Protein AF-A0A098GH27-F1 (afdb_monomer_lite)

Structure (mmCIF, N/CA/C/O backbone):
data_AF-A0A098GH27-F1
#
_entry.id   AF-A0A098GH27-F1
#
loop_
_atom_site.group_PDB
_atom_site.id
_atom_site.type_symbol
_atom_site.label_atom_id
_atom_site.label_alt_id
_atom_site.label_comp_id
_atom_site.label_asym_id
_atom_site.label_entity_id
_atom_site.label_seq_id
_atom_site.pdbx_PDB_ins_code
_atom_site.Cartn_x
_atom_site.Cartn_y
_atom_site.Cartn_z
_atom_site.occupancy
_atom_site.B_iso_or_equiv
_atom_site.auth_seq_id
_atom_site.auth_comp_id
_atom_site.auth_asym_id
_atom_site.auth_atom_id
_atom_site.pdbx_PDB_model_num
ATOM 1 N N . MET A 1 1 ? 27.482 -4.729 -27.046 1.00 50.00 1 MET A N 1
ATOM 2 C CA . MET A 1 1 ? 26.368 -5.413 -26.356 1.00 50.00 1 MET A CA 1
ATOM 3 C C . MET A 1 1 ? 26.298 -4.858 -24.940 1.00 50.00 1 MET A C 1
ATOM 5 O O . MET A 1 1 ? 27.028 -5.325 -24.083 1.00 50.00 1 MET A O 1
ATOM 9 N N . PHE A 1 2 ? 25.489 -3.818 -24.733 1.00 54.47 2 PHE A N 1
ATOM 10 C CA . PHE A 1 2 ? 25.268 -3.160 -23.441 1.00 54.47 2 PHE A CA 1
ATOM 11 C C . PHE A 1 2 ? 23.757 -2.960 -23.294 1.00 54.47 2 PHE A C 1
ATOM 13 O O . PHE A 1 2 ? 23.187 -2.055 -23.890 1.00 54.47 2 PHE A O 1
ATOM 20 N N . LEU A 1 3 ? 23.109 -3.943 -22.664 1.00 63.53 3 LEU A N 1
ATOM 21 C CA . LEU A 1 3 ? 21.699 -3.929 -22.244 1.00 63.53 3 LEU A CA 1
ATOM 22 C C . LEU A 1 3 ? 21.555 -4.681 -20.905 1.00 63.53 3 LEU A C 1
ATOM 24 O O . LEU A 1 3 ? 20.489 -5.218 -20.606 1.00 63.53 3 LEU A O 1
ATOM 28 N N . HIS A 1 4 ? 22.644 -4.837 -20.143 1.00 75.00 4 HIS A N 1
ATOM 29 C CA . HIS A 1 4 ? 22.622 -5.650 -18.921 1.00 75.00 4 HIS A CA 1
ATOM 30 C C . HIS A 1 4 ? 21.763 -4.972 -17.858 1.00 75.00 4 HIS A C 1
ATOM 32 O O . HIS A 1 4 ? 20.953 -5.624 -17.207 1.00 75.00 4 HIS A O 1
ATOM 38 N N . TYR A 1 5 ? 21.889 -3.651 -17.750 1.00 80.00 5 TYR A N 1
ATOM 39 C CA . TYR A 1 5 ? 21.188 -2.859 -16.755 1.00 80.00 5 TYR A CA 1
ATOM 40 C C . TYR A 1 5 ? 19.665 -2.879 -16.955 1.00 80.00 5 TYR A C 1
ATOM 42 O O . TYR A 1 5 ? 18.918 -3.200 -16.031 1.00 80.00 5 TYR A O 1
ATOM 50 N N . ILE A 1 6 ? 19.182 -2.629 -18.179 1.00 84.06 6 ILE A N 1
ATOM 51 C CA . ILE A 1 6 ? 17.735 -2.675 -18.446 1.00 84.06 6 ILE A CA 1
ATOM 52 C C . ILE A 1 6 ? 17.159 -4.088 -18.282 1.00 84.06 6 ILE A C 1
ATOM 54 O O . ILE A 1 6 ? 16.060 -4.240 -17.757 1.00 84.06 6 ILE A O 1
ATOM 58 N N . ARG A 1 7 ? 17.920 -5.130 -18.653 1.00 86.38 7 ARG A N 1
ATOM 59 C CA . ARG A 1 7 ? 17.519 -6.531 -18.434 1.00 86.38 7 ARG A CA 1
ATOM 60 C C . ARG A 1 7 ? 17.409 -6.876 -16.955 1.00 86.38 7 ARG A C 1
ATOM 62 O O . ARG A 1 7 ? 16.523 -7.635 -16.574 1.00 86.38 7 ARG A O 1
ATOM 69 N N . GLU A 1 8 ? 18.296 -6.333 -16.130 1.00 88.88 8 GLU A N 1
ATOM 70 C CA . GLU A 1 8 ? 18.234 -6.505 -14.684 1.00 88.88 8 GLU A CA 1
ATOM 71 C C . GLU A 1 8 ? 16.948 -5.886 -14.127 1.00 88.88 8 GLU A C 1
ATOM 73 O O . GLU A 1 8 ? 16.178 -6.590 -13.474 1.00 88.88 8 GLU A O 1
ATOM 78 N N . ILE A 1 9 ? 16.637 -4.635 -14.488 1.00 90.31 9 ILE A N 1
ATOM 79 C CA . ILE A 1 9 ? 15.378 -3.975 -14.103 1.00 90.31 9 ILE A CA 1
ATOM 80 C C . ILE A 1 9 ? 14.158 -4.802 -14.527 1.00 90.31 9 ILE A C 1
ATOM 82 O O . ILE A 1 9 ? 13.291 -5.086 -13.699 1.00 90.31 9 ILE A O 1
ATOM 86 N N . GLU A 1 10 ? 14.087 -5.210 -15.796 1.00 92.31 10 GLU A N 1
ATOM 87 C CA . GLU A 1 10 ? 12.970 -6.002 -16.324 1.00 92.31 10 GLU A CA 1
ATOM 88 C C . GLU A 1 10 ? 12.822 -7.333 -15.574 1.00 92.31 10 GLU A C 1
ATOM 90 O O . GLU A 1 10 ? 11.713 -7.706 -15.196 1.00 92.31 10 GLU A O 1
ATOM 95 N N . SER A 1 11 ? 13.930 -8.020 -15.279 1.00 93.81 11 SER A N 1
ATOM 96 C CA . SER A 1 11 ? 13.901 -9.291 -14.547 1.00 93.81 11 SER A CA 1
ATOM 97 C C . SER A 1 11 ? 13.349 -9.140 -13.124 1.00 93.81 11 SER A C 1
ATOM 99 O O . SER A 1 11 ? 12.555 -9.968 -12.665 1.00 93.81 11 SER A O 1
ATOM 101 N N . VAL A 1 12 ? 13.709 -8.054 -12.431 1.00 94.62 12 VAL A N 1
ATOM 102 C CA . VAL A 1 12 ? 13.202 -7.766 -11.085 1.00 94.62 12 VAL A CA 1
ATOM 103 C C . VAL A 1 12 ? 11.727 -7.356 -11.148 1.00 94.62 12 VAL A C 1
ATOM 105 O O . VAL A 1 12 ? 10.941 -7.779 -10.295 1.00 94.62 12 VAL A O 1
ATOM 108 N N . LEU A 1 13 ? 11.309 -6.609 -12.177 1.00 95.00 13 LEU A N 1
ATOM 109 C CA . LEU A 1 13 ? 9.901 -6.271 -12.416 1.00 95.00 13 LEU A CA 1
ATOM 110 C C . LEU A 1 13 ? 9.044 -7.511 -12.700 1.00 95.00 13 LEU A C 1
ATOM 112 O O . LEU A 1 13 ? 7.956 -7.646 -12.134 1.00 95.00 13 LEU A O 1
ATOM 116 N N . GLU A 1 14 ? 9.529 -8.451 -13.511 1.00 96.12 14 GLU A N 1
ATOM 117 C CA . GLU A 1 14 ? 8.848 -9.725 -13.762 1.00 96.12 14 GLU A CA 1
ATOM 118 C C . GLU A 1 14 ? 8.697 -10.551 -12.481 1.00 96.12 14 GLU A C 1
ATOM 120 O O . GLU A 1 14 ? 7.620 -11.098 -12.206 1.00 96.12 14 GLU A O 1
ATOM 125 N N . TYR A 1 15 ? 9.750 -10.610 -11.661 1.00 96.62 15 TYR A N 1
ATOM 126 C CA . TYR A 1 15 ? 9.694 -11.256 -10.355 1.00 96.62 15 TYR A CA 1
ATOM 127 C C . TYR A 1 15 ? 8.672 -10.578 -9.429 1.00 96.62 15 TYR A C 1
ATOM 129 O O . TYR A 1 15 ? 7.829 -11.258 -8.836 1.00 96.62 15 TYR A O 1
ATOM 137 N N . ALA A 1 16 ? 8.672 -9.244 -9.355 1.00 95.94 16 ALA A N 1
ATOM 138 C CA . ALA A 1 16 ? 7.705 -8.486 -8.565 1.00 95.94 16 ALA A CA 1
ATOM 139 C C . ALA A 1 16 ? 6.260 -8.738 -9.029 1.00 95.94 16 ALA A C 1
ATOM 141 O O . ALA A 1 16 ? 5.372 -8.944 -8.197 1.00 95.94 16 ALA A O 1
ATOM 142 N N . ARG A 1 17 ? 6.024 -8.788 -10.347 1.00 95.69 17 ARG A N 1
ATOM 143 C CA . ARG A 1 17 ? 4.709 -9.063 -10.948 1.00 95.69 17 ARG A CA 1
ATOM 144 C C . ARG A 1 17 ? 4.221 -10.468 -10.594 1.00 95.69 17 ARG A C 1
ATOM 146 O O . ARG A 1 17 ? 3.055 -10.637 -10.237 1.00 95.69 17 ARG A O 1
ATOM 153 N N . ARG A 1 18 ? 5.116 -11.461 -10.626 1.00 96.69 18 ARG A N 1
ATOM 154 C CA . ARG A 1 18 ? 4.821 -12.841 -10.212 1.00 96.69 18 ARG A CA 1
ATOM 155 C C . ARG A 1 18 ? 4.479 -12.931 -8.727 1.00 96.69 18 ARG A C 1
ATOM 157 O O . ARG A 1 18 ? 3.499 -13.565 -8.355 1.00 96.69 18 ARG A O 1
ATOM 164 N N . GLU A 1 19 ? 5.255 -12.294 -7.858 1.00 97.12 19 GLU A N 1
ATOM 165 C CA . GLU A 1 19 ? 4.955 -12.308 -6.424 1.00 97.12 19 GLU A CA 1
ATOM 166 C C . GLU A 1 19 ? 3.644 -11.564 -6.118 1.00 97.12 19 GLU A C 1
ATOM 168 O O . GLU A 1 19 ? 2.883 -11.993 -5.248 1.00 97.12 19 GLU A O 1
ATOM 173 N N . PHE A 1 20 ? 3.328 -10.495 -6.859 1.00 94.81 20 PHE A N 1
ATOM 174 C CA . PHE A 1 20 ? 2.050 -9.796 -6.744 1.00 94.81 20 PHE A CA 1
ATOM 175 C C . PHE A 1 20 ? 0.863 -10.676 -7.160 1.00 94.81 20 PHE A C 1
ATOM 177 O O . PHE A 1 20 ? -0.109 -10.751 -6.408 1.00 94.81 20 PHE A O 1
ATOM 184 N N . SER A 1 21 ? 0.948 -11.383 -8.295 1.00 93.94 21 SER A N 1
ATOM 185 C CA . SER A 1 21 ? -0.130 -12.270 -8.763 1.00 93.94 21 SER A CA 1
ATOM 186 C C . SER A 1 21 ? -0.371 -13.465 -7.835 1.00 93.94 21 SER A C 1
ATOM 188 O O . SER A 1 21 ? -1.496 -13.943 -7.724 1.00 93.94 21 SER A O 1
ATOM 190 N N . LEU A 1 22 ? 0.657 -13.898 -7.099 1.00 94.75 22 LEU A N 1
ATOM 191 C CA . LEU A 1 22 ? 0.556 -14.916 -6.048 1.00 94.75 22 LEU A CA 1
ATOM 192 C C . LEU A 1 22 ? 0.016 -14.373 -4.707 1.00 94.75 22 LEU A C 1
ATOM 194 O O . LEU A 1 22 ? 0.022 -15.097 -3.711 1.00 94.75 22 LEU A O 1
ATOM 198 N N . GLY A 1 23 ? -0.387 -13.098 -4.632 1.00 91.06 23 GLY A N 1
ATOM 199 C CA . GLY A 1 23 ? -0.858 -12.453 -3.398 1.00 91.06 23 GLY A CA 1
ATOM 200 C C . GLY A 1 23 ? 0.252 -12.158 -2.378 1.00 91.06 23 GLY A C 1
ATOM 201 O O . GLY A 1 23 ? -0.010 -11.742 -1.248 1.00 91.06 23 GLY A O 1
ATOM 202 N N . ARG A 1 24 ? 1.527 -12.338 -2.744 1.00 93.25 24 ARG A N 1
ATOM 203 C CA . ARG A 1 24 ? 2.689 -12.143 -1.861 1.00 93.25 24 ARG A CA 1
ATOM 204 C C . ARG A 1 24 ? 3.145 -10.688 -1.882 1.00 93.25 24 ARG A C 1
ATOM 206 O O . ARG A 1 24 ? 4.310 -10.376 -2.127 1.00 93.25 24 ARG A O 1
ATOM 213 N N . HIS A 1 25 ? 2.229 -9.774 -1.567 1.00 91.62 25 HIS A N 1
ATOM 214 C CA . HIS A 1 25 ? 2.438 -8.336 -1.747 1.00 91.62 25 HIS A CA 1
ATOM 215 C C . HIS A 1 25 ? 3.684 -7.800 -1.032 1.00 91.62 25 HIS A C 1
ATOM 217 O O . HIS A 1 25 ? 4.328 -6.891 -1.544 1.00 91.62 25 HIS A O 1
ATOM 223 N N . LYS A 1 26 ? 4.050 -8.338 0.143 1.00 89.75 26 LYS A N 1
ATOM 224 C CA . LYS A 1 26 ? 5.276 -7.929 0.857 1.00 89.75 26 LYS A CA 1
ATOM 225 C C . LYS A 1 26 ? 6.534 -8.197 0.034 1.00 89.75 26 LYS A C 1
ATOM 227 O O . LYS A 1 26 ? 7.382 -7.320 -0.056 1.00 89.75 26 LYS A O 1
ATOM 232 N N . ARG A 1 27 ? 6.636 -9.383 -0.572 1.00 92.81 27 ARG A N 1
ATOM 233 C CA . ARG A 1 27 ? 7.779 -9.771 -1.412 1.00 92.81 27 ARG A CA 1
ATOM 234 C C . ARG A 1 27 ? 7.823 -8.957 -2.699 1.00 92.81 27 ARG A C 1
ATOM 236 O O . ARG A 1 27 ? 8.893 -8.480 -3.052 1.00 92.81 27 ARG A O 1
ATOM 243 N N . ALA A 1 28 ? 6.665 -8.707 -3.313 1.00 93.75 28 ALA A N 1
ATOM 244 C CA . ALA A 1 28 ? 6.564 -7.794 -4.449 1.00 93.75 28 ALA A CA 1
ATOM 245 C C . ALA A 1 28 ? 7.072 -6.382 -4.096 1.00 93.75 28 ALA A C 1
ATOM 247 O O . ALA A 1 28 ? 7.867 -5.817 -4.834 1.00 93.75 28 ALA A O 1
ATOM 248 N N . ASN A 1 29 ? 6.693 -5.835 -2.932 1.00 91.06 29 ASN A N 1
ATOM 249 C CA . ASN A 1 29 ? 7.181 -4.524 -2.481 1.00 91.06 29 ASN A CA 1
ATOM 250 C C . ASN A 1 29 ? 8.699 -4.517 -2.225 1.00 91.06 29 ASN A C 1
ATOM 252 O O . ASN A 1 29 ? 9.363 -3.539 -2.543 1.00 91.06 29 ASN A O 1
ATOM 256 N N . PHE A 1 30 ? 9.265 -5.597 -1.673 1.00 92.56 30 PHE A N 1
ATOM 257 C CA . PHE A 1 30 ? 10.721 -5.710 -1.527 1.00 92.56 30 PHE A CA 1
ATOM 258 C C . PHE A 1 30 ? 11.430 -5.673 -2.883 1.00 92.56 30 PHE A C 1
ATOM 260 O O . PHE A 1 30 ? 12.305 -4.837 -3.060 1.00 92.56 30 PHE A O 1
ATOM 267 N N . ALA A 1 31 ? 10.985 -6.473 -3.853 1.00 92.62 31 ALA A N 1
ATOM 268 C CA . ALA A 1 31 ? 11.561 -6.464 -5.197 1.00 92.62 31 ALA A CA 1
ATOM 269 C C . ALA A 1 31 ? 11.459 -5.084 -5.874 1.00 92.62 31 ALA A C 1
ATOM 271 O O . ALA A 1 31 ? 12.392 -4.629 -6.525 1.00 92.62 31 ALA A O 1
ATOM 272 N N . LEU A 1 32 ? 10.350 -4.366 -5.684 1.00 92.81 32 LEU A N 1
ATOM 273 C CA . LEU A 1 32 ? 10.190 -3.022 -6.247 1.00 92.81 32 LEU A CA 1
ATOM 274 C C . LEU A 1 32 ? 11.108 -1.981 -5.596 1.00 92.81 32 LEU A C 1
ATOM 276 O O . LEU A 1 32 ? 11.501 -1.022 -6.255 1.00 92.81 32 LEU A O 1
ATOM 280 N N . LYS A 1 33 ? 11.504 -2.165 -4.331 1.00 90.62 33 LYS A N 1
ATOM 281 C CA . LYS A 1 33 ? 12.556 -1.330 -3.734 1.00 90.62 33 LYS A CA 1
ATOM 282 C C . LYS A 1 33 ? 13.898 -1.548 -4.422 1.00 90.62 33 LYS A C 1
ATOM 284 O O . LYS A 1 33 ? 14.624 -0.576 -4.602 1.00 90.62 33 LYS A O 1
ATOM 289 N N . ASP A 1 34 ? 14.191 -2.777 -4.837 1.00 90.69 34 ASP A N 1
ATOM 290 C CA . ASP A 1 34 ? 15.410 -3.082 -5.585 1.00 90.69 34 ASP A CA 1
ATOM 291 C C . ASP A 1 34 ? 15.370 -2.410 -6.968 1.00 90.69 34 ASP A C 1
ATOM 293 O O . ASP A 1 34 ? 16.339 -1.760 -7.351 1.00 90.69 34 ASP A O 1
ATOM 297 N N . VAL A 1 35 ? 14.218 -2.430 -7.661 1.00 90.06 35 VAL A N 1
ATOM 298 C CA . VAL A 1 35 ? 14.017 -1.670 -8.916 1.00 90.06 35 VAL A CA 1
ATOM 299 C C . VAL A 1 35 ? 14.269 -0.175 -8.714 1.00 90.06 35 VAL A C 1
ATOM 301 O O . VAL A 1 35 ? 14.990 0.440 -9.495 1.00 90.06 35 VAL A O 1
ATOM 304 N N . PHE A 1 36 ? 13.718 0.421 -7.654 1.00 87.75 36 PHE A N 1
ATOM 305 C CA . PHE A 1 36 ? 13.965 1.829 -7.334 1.00 87.75 36 PHE A CA 1
ATOM 306 C C . PHE A 1 36 ? 15.449 2.109 -7.046 1.00 87.75 36 PHE A C 1
ATOM 308 O O . PHE A 1 36 ? 15.995 3.123 -7.483 1.00 87.75 36 PHE A O 1
ATOM 315 N N . GLY A 1 37 ? 16.115 1.196 -6.336 1.00 86.56 37 GLY A N 1
ATOM 316 C CA . GLY A 1 37 ? 17.552 1.252 -6.086 1.00 86.56 37 GLY A CA 1
ATOM 317 C C . GLY A 1 37 ? 18.363 1.232 -7.378 1.00 86.56 37 GLY A C 1
ATOM 318 O O . GLY A 1 37 ? 19.283 2.029 -7.521 1.00 86.56 37 GLY A O 1
ATOM 319 N N . LEU A 1 38 ? 17.985 0.394 -8.345 1.00 85.19 38 LEU A N 1
ATOM 320 C CA . LEU A 1 38 ? 18.608 0.377 -9.666 1.00 85.19 38 LEU A CA 1
ATOM 321 C C . LEU A 1 38 ? 18.360 1.702 -10.394 1.00 85.19 38 LEU A C 1
ATOM 323 O O . LEU A 1 38 ? 19.327 2.352 -10.789 1.00 85.19 38 LEU A O 1
ATOM 327 N N . LEU A 1 39 ? 17.103 2.150 -10.508 1.00 83.06 39 LEU A N 1
ATOM 328 C CA . LEU A 1 39 ? 16.691 3.366 -11.236 1.00 83.06 39 LEU A CA 1
ATOM 329 C C . LEU A 1 39 ? 17.293 4.676 -10.702 1.00 83.06 39 LEU A C 1
ATOM 331 O O . LEU A 1 39 ? 17.218 5.699 -11.376 1.00 83.06 39 LEU A O 1
ATOM 335 N N . THR A 1 40 ? 17.851 4.679 -9.491 1.00 81.19 40 THR A N 1
ATOM 336 C CA . THR A 1 40 ? 18.471 5.866 -8.877 1.00 81.19 40 THR A CA 1
ATOM 337 C C . THR A 1 40 ? 19.989 5.931 -9.076 1.00 81.19 40 THR A C 1
ATOM 339 O O . THR A 1 40 ? 20.604 6.958 -8.781 1.00 81.19 40 THR A O 1
ATOM 342 N N . GLN A 1 41 ? 20.613 4.883 -9.620 1.00 78.44 41 GLN A N 1
ATOM 343 C CA . GLN A 1 41 ? 22.056 4.832 -9.874 1.00 78.44 41 GLN A CA 1
ATOM 344 C C . GLN A 1 41 ? 22.437 5.518 -11.198 1.00 78.44 41 GLN A C 1
ATOM 346 O O . GLN A 1 41 ? 22.815 4.854 -12.160 1.00 78.44 41 GLN A O 1
ATOM 351 N N . GLN A 1 42 ? 22.399 6.858 -11.231 1.00 62.62 42 GLN A N 1
ATOM 352 C CA . GLN A 1 42 ? 22.652 7.692 -12.428 1.00 62.62 42 GLN A CA 1
ATOM 353 C C . GLN A 1 42 ? 23.892 7.323 -13.254 1.00 62.62 42 GLN A C 1
ATOM 355 O O . GLN A 1 42 ? 23.868 7.436 -14.478 1.00 62.62 42 GLN A O 1
ATOM 360 N N . ASN A 1 43 ? 24.955 6.847 -12.608 1.00 60.53 43 ASN A N 1
ATOM 361 C CA . ASN A 1 43 ? 26.217 6.524 -13.274 1.00 60.53 43 ASN A CA 1
ATOM 362 C C . ASN A 1 43 ? 26.147 5.272 -14.170 1.00 60.53 43 ASN A C 1
ATOM 364 O O . ASN A 1 43 ? 27.057 5.061 -14.965 1.00 60.53 43 ASN A O 1
ATOM 368 N N . TYR A 1 44 ? 25.109 4.436 -14.042 1.00 60.75 44 TYR A N 1
ATOM 369 C CA . TYR A 1 44 ? 25.024 3.154 -14.754 1.00 60.75 44 TYR A CA 1
ATOM 370 C C . TYR A 1 44 ? 24.368 3.243 -16.136 1.00 60.75 44 TYR A C 1
ATOM 372 O O . TYR A 1 44 ? 24.712 2.465 -17.021 1.00 60.75 44 TYR A O 1
ATOM 380 N N . TYR A 1 45 ? 23.449 4.186 -16.348 1.00 63.34 45 TYR A N 1
ATOM 381 C CA . TYR A 1 45 ? 22.678 4.283 -17.594 1.00 63.34 45 TYR A CA 1
ATOM 382 C C . TYR A 1 45 ? 23.066 5.471 -18.477 1.00 63.34 45 TYR A C 1
ATOM 384 O O . TYR A 1 45 ? 22.688 5.479 -19.643 1.00 63.34 45 TYR A O 1
ATOM 392 N N . SER A 1 46 ? 23.868 6.429 -17.996 1.00 64.94 46 SER A N 1
ATOM 393 C CA . SER A 1 46 ? 24.418 7.507 -18.839 1.00 64.94 46 SER A CA 1
ATOM 394 C C . SER A 1 46 ? 25.275 6.957 -19.986 1.00 64.94 46 SER A C 1
ATOM 396 O O . SER A 1 46 ? 25.074 7.340 -21.135 1.00 64.94 46 SER A O 1
ATOM 398 N N . GLY A 1 47 ? 26.138 5.976 -19.701 1.00 64.19 47 GLY A N 1
ATOM 399 C CA . GLY A 1 47 ? 26.948 5.302 -20.720 1.00 64.19 47 GLY A CA 1
ATOM 400 C C . GLY A 1 47 ? 26.126 4.472 -21.716 1.00 64.19 47 GLY A C 1
ATOM 401 O O . GLY A 1 47 ? 26.453 4.441 -22.901 1.00 64.19 47 GLY A O 1
ATOM 402 N N . GLU A 1 48 ? 25.031 3.837 -21.274 1.00 67.00 48 GLU A N 1
ATOM 403 C CA . GLU A 1 48 ? 24.137 3.092 -22.178 1.00 67.00 48 GLU A CA 1
ATOM 404 C C . GLU A 1 48 ? 23.279 4.039 -23.040 1.00 67.00 48 GLU A C 1
ATOM 406 O O . GLU A 1 48 ? 23.076 3.758 -24.220 1.00 67.00 48 GLU A O 1
ATOM 411 N N . ILE A 1 49 ? 22.843 5.187 -22.504 1.00 65.94 49 ILE A N 1
ATOM 412 C CA . ILE A 1 49 ? 22.120 6.230 -23.254 1.00 65.94 49 ILE A CA 1
ATOM 413 C C . ILE A 1 49 ? 23.023 6.856 -24.321 1.00 65.94 49 ILE A C 1
ATOM 415 O O . ILE A 1 49 ? 22.617 6.931 -25.479 1.00 65.94 49 ILE A O 1
ATOM 419 N N . GLU A 1 50 ? 24.247 7.259 -23.967 1.00 67.69 50 GLU A N 1
ATOM 420 C CA . GLU A 1 50 ? 25.215 7.832 -24.914 1.00 67.69 50 GLU A CA 1
ATOM 421 C C . GLU A 1 50 ? 25.570 6.837 -26.025 1.00 67.69 50 GLU A C 1
ATOM 423 O O . GLU A 1 50 ? 25.532 7.180 -27.209 1.00 67.69 50 GLU A O 1
ATOM 428 N N . PHE A 1 51 ? 25.829 5.574 -25.667 1.00 67.00 51 PHE A N 1
ATOM 429 C CA . PHE A 1 51 ? 26.095 4.517 -26.639 1.00 67.00 51 PHE A CA 1
ATOM 430 C C . PHE A 1 51 ? 24.903 4.286 -27.578 1.00 67.00 51 PHE A C 1
ATOM 432 O O . PHE A 1 51 ? 25.089 4.180 -28.792 1.00 67.00 51 PHE A O 1
ATOM 439 N N . ASN A 1 52 ? 23.675 4.233 -27.051 1.00 67.88 52 ASN A N 1
ATOM 440 C CA . ASN A 1 52 ? 22.478 4.010 -27.862 1.00 67.88 52 ASN A CA 1
ATOM 441 C C . ASN A 1 52 ? 22.177 5.203 -28.790 1.00 67.88 52 ASN A C 1
ATOM 443 O O . ASN A 1 52 ? 21.796 5.012 -29.944 1.00 67.88 52 ASN A O 1
ATOM 447 N N . HIS A 1 53 ? 22.434 6.430 -28.327 1.00 66.06 53 HIS A N 1
ATOM 448 C CA . HIS A 1 53 ? 22.266 7.645 -29.123 1.00 66.06 53 HIS A CA 1
ATOM 449 C C . HIS A 1 53 ? 23.292 7.750 -30.268 1.00 66.06 53 HIS A C 1
ATOM 451 O O . HIS A 1 53 ? 22.955 8.252 -31.340 1.00 66.06 53 HIS A O 1
ATOM 457 N N . LEU A 1 54 ? 24.516 7.243 -30.066 1.00 62.38 54 LEU A N 1
ATOM 458 C CA . LEU A 1 54 ? 25.571 7.174 -31.088 1.00 62.38 54 LEU A CA 1
ATOM 459 C C . LEU A 1 54 ? 25.290 6.134 -32.187 1.00 62.38 54 LEU A C 1
ATOM 461 O O . LEU A 1 54 ? 25.747 6.309 -33.313 1.00 62.38 54 LEU A O 1
ATOM 465 N N . HIS A 1 55 ? 24.547 5.067 -31.874 1.00 65.75 55 HIS A N 1
ATOM 466 C CA . HIS A 1 55 ? 24.265 3.964 -32.807 1.00 65.75 55 HIS A CA 1
ATOM 467 C C . HIS A 1 55 ? 22.875 4.045 -33.462 1.00 65.75 55 HIS A C 1
ATOM 469 O O . HIS A 1 55 ? 22.568 3.236 -34.330 1.00 65.75 55 HIS A O 1
ATOM 475 N N . GLY A 1 56 ? 22.044 5.021 -33.080 1.00 61.62 56 GLY A N 1
ATOM 476 C CA . GLY A 1 56 ? 20.784 5.346 -33.760 1.00 61.62 56 GLY A CA 1
ATOM 477 C C . GLY A 1 56 ? 19.602 4.403 -33.500 1.00 61.62 56 GLY A C 1
ATOM 478 O O . GLY A 1 56 ? 18.518 4.669 -34.007 1.00 61.62 56 GLY A O 1
ATOM 479 N N . ASP A 1 57 ? 19.765 3.346 -32.700 1.00 67.62 57 ASP A N 1
ATOM 480 C CA . ASP A 1 57 ? 18.723 2.324 -32.504 1.00 67.62 57 ASP A CA 1
ATOM 481 C C . ASP A 1 57 ? 17.615 2.737 -31.513 1.00 67.62 57 ASP A C 1
ATOM 483 O O . ASP A 1 57 ? 16.542 2.140 -31.519 1.00 67.62 57 ASP A O 1
ATOM 487 N N . GLN A 1 58 ? 17.854 3.721 -30.635 1.00 70.31 58 GLN A N 1
ATOM 488 C CA . GLN A 1 58 ? 16.973 4.207 -29.545 1.00 70.31 58 GLN A CA 1
ATOM 489 C C . GLN A 1 58 ? 16.348 3.136 -28.612 1.00 70.31 58 GLN A C 1
ATOM 491 O O . GLN A 1 58 ? 15.648 3.478 -27.656 1.00 70.31 58 GLN A O 1
ATOM 496 N N . GLN A 1 59 ? 16.622 1.843 -28.814 1.00 77.69 59 GLN A N 1
ATOM 497 C CA . GLN A 1 59 ? 15.951 0.728 -28.135 1.00 77.69 59 GLN A CA 1
ATOM 498 C C . GLN A 1 59 ? 16.099 0.761 -26.612 1.00 77.69 59 GLN A C 1
ATOM 500 O O . GLN A 1 59 ? 15.189 0.344 -25.900 1.00 77.69 59 GLN A O 1
ATOM 505 N N . PHE A 1 60 ? 17.228 1.249 -26.093 1.00 78.88 60 PHE A N 1
ATOM 506 C CA . PHE A 1 60 ? 17.431 1.357 -24.650 1.00 78.88 60 PHE A CA 1
ATOM 507 C C . PHE A 1 60 ? 16.469 2.369 -24.026 1.00 78.88 60 PHE A C 1
ATOM 509 O O . PHE A 1 60 ? 15.827 2.049 -23.033 1.00 78.88 60 PHE A O 1
ATOM 516 N N . ALA A 1 61 ? 16.327 3.553 -24.630 1.00 77.50 61 ALA A N 1
ATOM 517 C CA . ALA A 1 61 ? 15.450 4.602 -24.119 1.00 77.50 61 ALA A CA 1
ATOM 518 C C . ALA A 1 61 ? 13.984 4.149 -24.118 1.00 77.50 61 ALA A C 1
ATOM 520 O O . ALA A 1 61 ? 13.298 4.320 -23.116 1.00 77.50 61 ALA A O 1
ATOM 521 N N . VAL A 1 62 ? 13.537 3.486 -25.191 1.00 82.88 62 VAL A N 1
ATOM 522 C CA . VAL A 1 62 ? 12.171 2.939 -25.280 1.00 82.88 62 VAL A CA 1
ATOM 523 C C . VAL A 1 62 ? 11.921 1.870 -24.214 1.00 82.88 62 VAL A C 1
ATOM 525 O O . VAL A 1 62 ? 10.885 1.876 -23.553 1.00 82.88 62 VAL A O 1
ATOM 528 N N . ARG A 1 63 ? 12.870 0.949 -24.009 1.00 85.81 63 ARG A N 1
ATOM 529 C CA . ARG A 1 63 ? 12.724 -0.108 -22.997 1.00 85.81 63 ARG A CA 1
ATOM 530 C C . ARG A 1 63 ? 12.778 0.436 -21.577 1.00 85.81 63 ARG A C 1
ATOM 532 O O . ARG A 1 63 ? 12.003 -0.010 -20.739 1.00 85.81 63 ARG A O 1
ATOM 539 N N . LEU A 1 64 ? 13.659 1.399 -21.312 1.00 84.88 64 LEU A N 1
ATOM 540 C CA . LEU A 1 64 ? 13.739 2.068 -20.017 1.00 84.88 64 LEU A CA 1
ATOM 541 C C . LEU A 1 64 ? 12.445 2.819 -19.704 1.00 84.88 64 LEU A C 1
ATOM 543 O O . LEU A 1 64 ? 11.922 2.678 -18.602 1.00 84.88 64 LEU A O 1
ATOM 547 N N . ASP A 1 65 ? 11.898 3.548 -20.676 1.00 83.69 65 ASP A N 1
ATOM 548 C CA . ASP A 1 65 ? 10.612 4.226 -20.529 1.00 83.69 65 ASP A CA 1
ATOM 549 C C . ASP A 1 65 ? 9.486 3.228 -20.214 1.00 83.69 65 ASP A C 1
ATOM 551 O O . ASP A 1 65 ? 8.759 3.395 -19.233 1.00 83.69 65 ASP A O 1
ATOM 555 N N . SER A 1 66 ? 9.407 2.122 -20.962 1.00 86.88 66 SER A N 1
ATOM 556 C CA . SER A 1 66 ? 8.445 1.047 -20.691 1.00 86.88 66 SER A CA 1
ATOM 557 C C . SER A 1 66 ? 8.621 0.441 -19.292 1.00 86.88 66 SER A C 1
ATOM 559 O O . SER A 1 66 ? 7.632 0.201 -18.602 1.00 86.88 66 SER A O 1
ATOM 561 N N . ALA A 1 67 ? 9.858 0.207 -18.848 1.00 88.94 67 ALA A N 1
ATOM 562 C CA . ALA A 1 67 ? 10.144 -0.355 -17.531 1.00 88.94 67 ALA A CA 1
ATOM 563 C C . ALA A 1 67 ? 9.764 0.605 -16.391 1.00 88.94 67 ALA A C 1
ATOM 565 O O . ALA A 1 67 ? 9.262 0.165 -15.356 1.00 88.94 67 ALA A O 1
ATOM 566 N N . ILE A 1 68 ? 9.956 1.915 -16.576 1.00 87.06 68 ILE A N 1
ATOM 567 C CA . ILE A 1 68 ? 9.533 2.940 -15.611 1.00 87.06 68 ILE A CA 1
ATOM 568 C C . ILE A 1 68 ? 8.005 2.970 -15.496 1.00 87.06 68 ILE A C 1
ATOM 570 O O . ILE A 1 68 ? 7.479 3.006 -14.382 1.00 87.06 68 ILE A O 1
ATOM 574 N N . HIS A 1 69 ? 7.284 2.905 -16.617 1.00 87.31 69 HIS A N 1
ATOM 575 C CA . HIS A 1 69 ? 5.821 2.840 -16.605 1.00 87.31 69 HIS A CA 1
ATOM 576 C C . HIS A 1 69 ? 5.312 1.576 -15.897 1.00 87.31 69 HIS A C 1
ATOM 578 O O . HIS A 1 69 ? 4.443 1.670 -15.025 1.00 87.31 69 HIS A O 1
ATOM 584 N N . ASP A 1 70 ? 5.902 0.418 -16.202 1.00 89.31 70 ASP A N 1
ATOM 585 C CA . ASP A 1 70 ? 5.589 -0.856 -15.547 1.00 89.31 70 ASP A CA 1
ATOM 586 C C . ASP A 1 70 ? 5.867 -0.816 -14.038 1.00 89.31 70 ASP A C 1
ATOM 588 O O . ASP A 1 70 ? 5.065 -1.307 -13.238 1.00 89.31 70 ASP A O 1
ATOM 592 N N . TYR A 1 71 ? 6.983 -0.203 -13.634 1.00 91.06 71 TYR A N 1
ATOM 593 C CA . TYR A 1 71 ? 7.317 0.021 -12.231 1.00 91.06 71 TYR A CA 1
ATOM 594 C C . TYR A 1 71 ? 6.254 0.875 -11.530 1.00 91.06 71 TYR A C 1
ATOM 596 O O . TYR A 1 71 ? 5.750 0.468 -10.481 1.00 91.06 71 TYR A O 1
ATOM 604 N N . CYS A 1 72 ? 5.893 2.027 -12.105 1.00 89.00 72 CYS A N 1
ATOM 605 C CA . CYS A 1 72 ? 4.914 2.957 -11.536 1.00 89.00 72 CYS A CA 1
ATOM 606 C C . CYS A 1 72 ? 3.522 2.322 -11.381 1.00 89.00 72 CYS A C 1
ATOM 608 O O . CYS A 1 72 ? 2.875 2.489 -10.345 1.00 89.00 72 CYS A O 1
ATOM 610 N N . ASP A 1 73 ? 3.071 1.555 -12.374 1.00 90.19 73 ASP A N 1
ATOM 611 C CA . ASP A 1 73 ? 1.811 0.812 -12.294 1.00 90.19 73 ASP A CA 1
ATOM 612 C C . ASP A 1 73 ? 1.851 -0.242 -11.176 1.00 90.19 73 ASP A C 1
ATOM 614 O O . ASP A 1 73 ? 0.980 -0.296 -10.299 1.00 90.19 73 ASP A O 1
ATOM 618 N N . LEU A 1 74 ? 2.904 -1.063 -11.158 1.00 92.25 74 LEU A N 1
ATOM 619 C CA . LEU A 1 74 ? 3.004 -2.178 -10.227 1.00 92.25 74 LEU A CA 1
ATOM 620 C C . LEU A 1 74 ? 3.189 -1.712 -8.776 1.00 92.25 74 LEU A C 1
ATOM 622 O O . LEU A 1 74 ? 2.575 -2.285 -7.871 1.00 92.25 74 LEU A O 1
ATOM 626 N N . ILE A 1 75 ? 3.980 -0.662 -8.531 1.00 91.00 75 ILE A N 1
ATOM 627 C CA . ILE A 1 75 ? 4.184 -0.125 -7.180 1.00 91.00 75 ILE A CA 1
ATOM 628 C C . ILE A 1 75 ? 2.889 0.452 -6.611 1.00 91.00 75 ILE A C 1
ATOM 630 O O . ILE A 1 75 ? 2.544 0.130 -5.472 1.00 91.00 75 ILE A O 1
ATOM 634 N N . ASN A 1 76 ? 2.110 1.194 -7.406 1.00 90.50 76 ASN A N 1
ATOM 635 C CA . ASN A 1 76 ? 0.804 1.698 -6.982 1.00 90.50 76 ASN A CA 1
ATOM 636 C C . ASN A 1 76 ? -0.130 0.541 -6.598 1.00 90.50 76 ASN A C 1
ATOM 638 O O . ASN A 1 76 ? -0.664 0.524 -5.485 1.00 90.50 76 ASN A O 1
ATOM 642 N N . LYS A 1 77 ? -0.259 -0.475 -7.464 1.00 91.94 77 LYS A N 1
ATOM 643 C CA . LYS A 1 77 ? -1.084 -1.671 -7.208 1.00 91.94 77 LYS A CA 1
ATOM 644 C C . LYS A 1 77 ? -0.677 -2.401 -5.930 1.00 91.94 77 LYS A C 1
ATOM 646 O O . LYS A 1 77 ? -1.534 -2.769 -5.123 1.00 91.94 77 LYS A O 1
ATOM 651 N N . VAL A 1 78 ? 0.625 -2.582 -5.709 1.00 92.25 78 VAL A N 1
ATOM 652 C CA . VAL A 1 78 ? 1.158 -3.219 -4.497 1.00 92.25 78 VAL A CA 1
ATOM 653 C C . VAL A 1 78 ? 0.817 -2.403 -3.250 1.00 92.25 78 VAL A C 1
ATOM 655 O O . VAL A 1 78 ? 0.335 -2.979 -2.272 1.00 92.25 78 VAL A O 1
ATOM 658 N N . TYR A 1 79 ? 1.024 -1.085 -3.264 1.00 91.69 79 TYR A N 1
ATOM 659 C CA . TYR A 1 79 ? 0.712 -0.227 -2.117 1.00 91.69 79 TYR A CA 1
ATOM 660 C C . TYR A 1 79 ? -0.787 -0.190 -1.804 1.00 91.69 79 TYR A C 1
ATOM 662 O O . TYR A 1 79 ? -1.154 -0.276 -0.627 1.00 91.69 79 TYR A O 1
ATOM 670 N N . PHE A 1 80 ? -1.658 -0.122 -2.816 1.00 94.12 80 PHE A N 1
ATOM 671 C CA . PHE A 1 80 ? -3.107 -0.214 -2.619 1.00 94.12 80 PHE A CA 1
ATOM 672 C C . PHE A 1 80 ? -3.499 -1.556 -1.994 1.00 94.12 80 PHE A C 1
ATOM 674 O O . PHE A 1 80 ? -4.131 -1.577 -0.935 1.00 94.12 80 PHE A O 1
ATOM 681 N N . ALA A 1 81 ? -3.062 -2.674 -2.580 1.00 93.19 81 ALA A N 1
ATOM 682 C CA . ALA A 1 81 ? -3.378 -4.011 -2.078 1.00 93.19 81 ALA A CA 1
ATOM 683 C C . ALA A 1 81 ? -2.894 -4.221 -0.633 1.00 93.19 81 ALA A C 1
ATOM 685 O O . ALA A 1 81 ? -3.644 -4.704 0.219 1.00 93.19 81 ALA A O 1
ATOM 686 N N . GLN A 1 82 ? -1.662 -3.802 -0.320 1.00 92.50 82 GLN A N 1
ATOM 687 C CA . GLN A 1 82 ? -1.138 -3.868 1.046 1.00 92.50 82 GLN A CA 1
ATOM 688 C C . GLN A 1 82 ? -1.949 -3.010 2.014 1.00 92.50 82 GLN A C 1
ATOM 690 O O . GLN A 1 82 ? -2.243 -3.464 3.119 1.00 92.50 82 GLN A O 1
ATOM 695 N N . SER A 1 83 ? -2.323 -1.794 1.613 1.00 94.81 83 SER A N 1
ATOM 696 C CA . SER A 1 83 ? -3.097 -0.886 2.462 1.00 94.81 83 SER A CA 1
ATOM 697 C C . SER A 1 83 ? -4.461 -1.481 2.808 1.00 94.81 83 SER A C 1
ATOM 699 O O . SER A 1 83 ? -4.820 -1.524 3.983 1.00 94.81 83 SER A O 1
ATOM 701 N N . TYR A 1 84 ? -5.182 -2.032 1.826 1.00 95.06 84 TYR A N 1
ATOM 702 C CA . TYR A 1 84 ? -6.466 -2.695 2.072 1.00 95.06 84 TYR A CA 1
ATOM 703 C C . TYR A 1 84 ? -6.331 -3.947 2.943 1.00 95.06 84 TYR A C 1
ATOM 705 O O . TYR A 1 84 ? -7.100 -4.117 3.889 1.00 95.06 84 TYR A O 1
ATOM 713 N N . HIS A 1 85 ? -5.327 -4.790 2.693 1.00 93.31 85 HIS A N 1
ATOM 714 C CA . HIS A 1 85 ? -5.079 -5.972 3.521 1.00 93.31 85 HIS A CA 1
ATOM 715 C C . HIS A 1 85 ? -4.767 -5.594 4.981 1.00 93.31 85 HIS A C 1
ATOM 717 O O . HIS A 1 85 ? -5.254 -6.222 5.923 1.00 93.31 85 HIS A O 1
ATOM 723 N N . LEU A 1 86 ? -3.949 -4.560 5.195 1.00 94.12 86 LEU A N 1
ATOM 724 C CA . LEU A 1 86 ? -3.628 -4.071 6.536 1.00 94.12 86 LEU A CA 1
ATOM 725 C C . LEU A 1 86 ? -4.843 -3.440 7.225 1.00 94.12 86 LEU A C 1
ATOM 727 O O . LEU A 1 86 ? -4.999 -3.631 8.428 1.00 94.12 86 LEU A O 1
ATOM 731 N N . LEU A 1 87 ? -5.717 -2.747 6.489 1.00 95.88 87 LEU A N 1
ATOM 732 C CA . LEU A 1 87 ? -6.975 -2.220 7.026 1.00 95.88 87 LEU A CA 1
ATOM 733 C C . LEU A 1 87 ? -7.939 -3.327 7.444 1.00 95.88 87 LEU A C 1
ATOM 735 O O . LEU A 1 87 ? -8.525 -3.230 8.519 1.00 95.88 87 LEU A O 1
ATOM 739 N N . ALA A 1 88 ? -8.076 -4.387 6.644 1.00 95.12 88 ALA A N 1
ATOM 740 C CA . ALA A 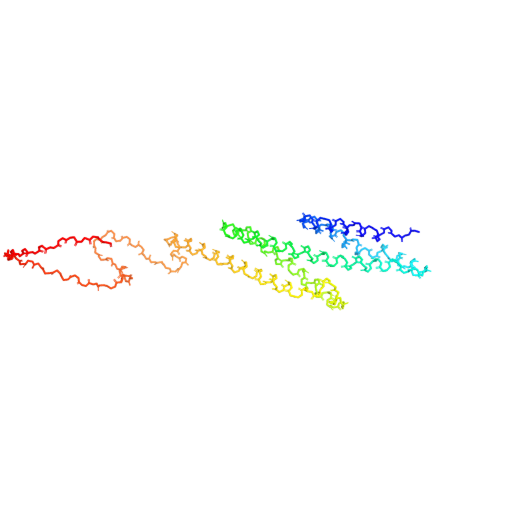1 88 ? -8.888 -5.545 7.014 1.00 95.12 88 ALA A CA 1
ATOM 741 C C . ALA A 1 88 ? -8.394 -6.154 8.335 1.00 95.12 88 ALA A C 1
ATOM 743 O O . ALA A 1 88 ? -9.152 -6.252 9.297 1.00 95.12 88 ALA A O 1
ATOM 744 N N . ARG A 1 89 ? -7.085 -6.423 8.435 1.00 94.94 89 ARG A N 1
ATOM 745 C CA . ARG A 1 89 ? -6.472 -6.928 9.672 1.00 94.94 89 ARG A CA 1
ATOM 746 C C . ARG A 1 89 ? -6.607 -5.952 10.848 1.00 94.94 89 ARG A C 1
ATOM 748 O O . ARG A 1 89 ? -6.775 -6.389 11.980 1.00 94.94 89 ARG A O 1
ATOM 755 N N . CYS A 1 90 ? -6.510 -4.646 10.600 1.00 96.19 90 CYS A N 1
ATOM 756 C CA . CYS A 1 90 ? -6.720 -3.614 11.615 1.00 96.19 90 CYS A CA 1
ATOM 757 C C . CYS A 1 90 ? -8.141 -3.690 12.184 1.00 96.19 90 CYS A C 1
ATOM 759 O O . CYS A 1 90 ? -8.305 -3.755 13.398 1.00 96.19 90 CYS A O 1
ATOM 761 N N . ASN A 1 91 ? -9.155 -3.773 11.320 1.00 95.38 91 ASN A N 1
ATOM 762 C CA . ASN A 1 91 ? -10.548 -3.904 11.741 1.00 95.38 91 ASN A CA 1
ATOM 763 C C . ASN A 1 91 ? -10.791 -5.190 12.544 1.00 95.38 91 ASN A C 1
ATOM 765 O O . ASN A 1 91 ? -11.464 -5.135 13.570 1.00 95.38 91 ASN A O 1
ATOM 769 N N . ASP A 1 92 ? -10.188 -6.313 12.149 1.00 96.94 92 ASP A N 1
ATOM 770 C CA . ASP A 1 92 ? -10.279 -7.560 12.919 1.00 96.94 92 ASP A CA 1
ATOM 771 C C . ASP A 1 92 ? -9.688 -7.420 14.330 1.00 96.94 92 ASP A C 1
ATOM 773 O O . ASP A 1 92 ? -10.225 -7.976 15.287 1.00 96.94 92 ASP A O 1
ATOM 777 N N . LEU A 1 93 ? -8.579 -6.687 14.476 1.00 96.06 93 LEU A N 1
ATOM 778 C CA . LEU A 1 93 ? -7.954 -6.426 15.777 1.00 96.06 93 LEU A CA 1
ATOM 779 C C . LEU A 1 93 ? -8.804 -5.492 16.642 1.00 96.06 93 LEU A C 1
ATOM 781 O O . LEU A 1 93 ? -8.918 -5.739 17.839 1.00 96.06 93 LEU A O 1
ATOM 785 N N . ILE A 1 94 ? -9.447 -4.482 16.041 1.00 94.25 94 ILE A N 1
ATOM 786 C CA . ILE A 1 94 ? -10.401 -3.601 16.736 1.00 94.25 94 ILE A CA 1
ATOM 787 C C . ILE A 1 94 ? -11.542 -4.431 17.327 1.00 94.25 94 ILE A C 1
ATOM 789 O O . ILE A 1 94 ? -11.821 -4.322 18.515 1.00 94.25 94 ILE A O 1
ATOM 793 N N . VAL A 1 95 ? -12.153 -5.312 16.527 1.00 93.81 95 VAL A N 1
ATOM 794 C CA . VAL A 1 95 ? -13.254 -6.182 16.984 1.00 93.81 95 VAL A CA 1
ATOM 795 C C . VAL A 1 95 ? -12.803 -7.135 18.095 1.00 93.81 95 VAL A C 1
ATOM 797 O O . VAL A 1 95 ? -13.570 -7.425 19.008 1.00 93.81 95 VAL A O 1
ATOM 800 N N . LYS A 1 96 ? -11.555 -7.611 18.045 1.00 93.62 96 LYS A N 1
ATOM 801 C CA . LYS A 1 96 ? -10.965 -8.477 19.079 1.00 93.62 96 LYS A CA 1
ATOM 802 C C . LYS A 1 96 ? -10.503 -7.723 20.333 1.00 93.62 96 LYS A C 1
ATOM 804 O O . LYS A 1 96 ? -10.064 -8.375 21.275 1.00 93.62 96 LYS A O 1
ATOM 809 N N . GLY A 1 97 ? -10.561 -6.390 20.345 1.00 90.62 97 GLY A N 1
ATOM 810 C CA . GLY A 1 97 ? -10.094 -5.554 21.455 1.00 90.62 97 GLY A CA 1
ATOM 811 C C . GLY A 1 97 ? -8.572 -5.365 21.532 1.00 90.62 97 GLY A C 1
ATOM 812 O O . GLY A 1 97 ? -8.080 -4.751 22.476 1.00 90.62 97 GLY A O 1
ATOM 813 N N . ASP A 1 98 ? -7.795 -5.832 20.546 1.00 95.31 98 ASP A N 1
ATOM 814 C CA . ASP A 1 98 ? -6.348 -5.571 20.486 1.00 95.31 98 ASP A CA 1
ATOM 815 C C . ASP A 1 98 ? -6.082 -4.188 19.871 1.00 95.31 98 ASP A C 1
ATOM 817 O O . ASP A 1 98 ? -5.657 -4.026 18.719 1.00 95.31 98 ASP A O 1
ATOM 821 N N . LEU A 1 99 ? -6.372 -3.156 20.664 1.00 93.38 99 LEU A N 1
ATOM 822 C CA . LEU A 1 99 ? -6.256 -1.765 20.240 1.00 93.38 99 LEU A CA 1
ATOM 823 C C . LEU A 1 99 ? -4.796 -1.330 20.037 1.00 93.38 99 LEU A C 1
ATOM 825 O O . LEU A 1 99 ? -4.523 -0.454 19.216 1.00 93.38 99 LEU A O 1
ATOM 829 N N . GLN A 1 100 ? -3.831 -1.947 20.723 1.00 94.44 100 GLN A N 1
ATOM 830 C CA . GLN A 1 100 ? -2.418 -1.604 20.545 1.00 94.44 100 GLN A CA 1
ATOM 831 C C . GLN A 1 100 ? -1.928 -1.998 19.149 1.00 94.44 100 GLN A C 1
ATOM 833 O O . GLN A 1 100 ? -1.375 -1.162 18.426 1.00 94.44 100 GLN A O 1
ATOM 838 N N . GLN A 1 101 ? -2.174 -3.243 18.728 1.00 95.00 101 GLN A N 1
ATOM 839 C CA . GLN A 1 101 ? -1.791 -3.672 17.385 1.00 95.00 101 GLN A CA 1
ATOM 840 C C . GLN A 1 101 ? -2.622 -2.973 16.306 1.00 95.00 101 GLN A C 1
ATOM 842 O O . GLN A 1 101 ? -2.070 -2.598 15.268 1.00 95.00 101 GLN A O 1
ATOM 847 N N . ALA A 1 102 ? -3.918 -2.742 16.541 1.00 95.12 102 ALA A N 1
ATOM 848 C CA . ALA A 1 102 ? -4.760 -1.993 15.609 1.00 95.12 102 ALA A CA 1
ATOM 849 C C . ALA A 1 102 ? -4.21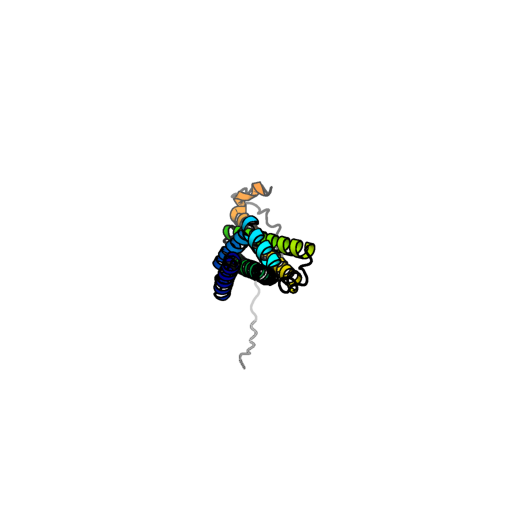1 -0.576 15.352 1.00 95.12 102 ALA A C 1
ATOM 851 O O . ALA A 1 102 ? -4.093 -0.156 14.198 1.00 95.12 102 ALA A O 1
ATOM 852 N N . ALA A 1 103 ? -3.791 0.137 16.403 1.00 93.94 103 ALA A N 1
ATOM 853 C CA . ALA A 1 103 ? -3.200 1.468 16.278 1.00 93.94 103 ALA A CA 1
ATOM 854 C C . ALA A 1 103 ? -1.916 1.459 15.429 1.00 93.94 103 ALA A C 1
ATOM 856 O O . ALA A 1 103 ? -1.746 2.314 14.553 1.00 93.94 103 ALA A O 1
ATOM 857 N N . LEU A 1 104 ? -1.040 0.467 15.637 1.00 96.25 104 LEU A N 1
ATOM 858 C CA . LEU A 1 104 ? 0.178 0.295 14.839 1.00 96.25 104 LEU A CA 1
ATOM 859 C C . LEU A 1 104 ? -0.146 0.067 13.358 1.00 96.25 104 LEU A C 1
ATOM 861 O O . LEU A 1 104 ? 0.443 0.715 12.491 1.00 96.25 104 LEU A O 1
ATOM 865 N N . LEU A 1 105 ? -1.109 -0.808 13.049 1.00 95.69 105 LEU A N 1
ATOM 866 C CA . LEU A 1 105 ? -1.511 -1.059 11.662 1.00 95.69 105 LEU A CA 1
ATOM 867 C C . LEU A 1 105 ? -2.123 0.181 11.009 1.00 95.69 105 LEU A C 1
ATOM 869 O O . LEU A 1 105 ? -1.781 0.496 9.869 1.00 95.69 105 LEU A O 1
ATOM 873 N N . LEU A 1 106 ? -2.972 0.920 11.726 1.00 94.56 106 LEU A N 1
ATOM 874 C CA . LEU A 1 106 ? -3.564 2.157 11.220 1.00 94.56 106 LEU A CA 1
ATOM 875 C C . LEU A 1 106 ? -2.490 3.213 10.912 1.00 94.56 106 LEU A C 1
ATOM 877 O O . LEU A 1 106 ? -2.587 3.916 9.905 1.00 94.56 106 LEU A O 1
ATOM 881 N N . HIS A 1 107 ? -1.447 3.306 11.742 1.00 95.56 107 HIS A N 1
ATOM 882 C CA . HIS A 1 107 ? -0.309 4.187 11.486 1.00 95.56 107 HIS A CA 1
ATOM 883 C C . HIS A 1 107 ? 0.460 3.783 10.218 1.00 95.56 107 HIS A C 1
ATOM 885 O O . HIS A 1 107 ? 0.735 4.633 9.367 1.00 95.56 107 HIS A O 1
ATOM 891 N N . ILE A 1 108 ? 0.748 2.487 10.044 1.00 94.44 108 ILE A N 1
ATOM 892 C CA . ILE A 1 108 ? 1.433 1.967 8.849 1.00 94.44 108 ILE A CA 1
ATOM 893 C C . ILE A 1 108 ? 0.617 2.261 7.583 1.00 94.44 108 ILE A C 1
ATOM 895 O O . ILE A 1 108 ? 1.169 2.760 6.603 1.00 94.44 108 ILE A O 1
ATOM 899 N N . VAL A 1 109 ? -0.697 2.020 7.607 1.00 95.31 109 VAL A N 1
ATOM 900 C CA . VAL A 1 109 ? -1.577 2.298 6.460 1.00 95.31 109 VAL A CA 1
ATOM 901 C C . VAL A 1 109 ? -1.577 3.783 6.102 1.00 95.31 109 VAL A C 1
ATOM 903 O O . VAL A 1 109 ? -1.474 4.129 4.927 1.00 95.31 109 VAL A O 1
ATOM 906 N N . LYS A 1 110 ? -1.651 4.680 7.093 1.00 94.50 110 LYS A N 1
ATOM 907 C CA . LYS A 1 110 ? -1.571 6.129 6.847 1.00 94.50 110 LYS A CA 1
ATOM 908 C C . LYS A 1 110 ? -0.240 6.519 6.200 1.00 94.50 110 LYS A C 1
ATOM 910 O O . LYS A 1 110 ? -0.227 7.334 5.283 1.00 94.50 110 LYS A O 1
ATOM 915 N N . SER A 1 111 ? 0.866 5.909 6.629 1.00 92.94 111 SER A N 1
ATOM 916 C CA . SER A 1 111 ? 2.179 6.110 6.004 1.00 92.94 111 SER A CA 1
ATOM 917 C C . SER A 1 111 ? 2.188 5.670 4.532 1.00 92.94 111 SER A C 1
ATOM 919 O O . SER A 1 111 ? 2.652 6.410 3.665 1.00 92.94 111 SER A O 1
ATOM 921 N N . TYR A 1 112 ? 1.593 4.515 4.218 1.00 91.31 112 TYR A N 1
ATOM 922 C CA . TYR A 1 112 ? 1.468 4.030 2.838 1.00 91.31 112 TYR A CA 1
ATOM 923 C C . TYR A 1 112 ? 0.593 4.942 1.975 1.00 91.31 112 TYR A C 1
ATOM 925 O O . TYR A 1 112 ? 0.989 5.285 0.863 1.00 91.31 112 TYR A O 1
ATOM 933 N N . ALA A 1 113 ? -0.543 5.403 2.502 1.00 94.12 113 ALA A N 1
ATOM 934 C CA . ALA A 1 113 ? -1.407 6.358 1.815 1.00 94.12 113 ALA A CA 1
ATOM 935 C C . ALA A 1 113 ? -0.687 7.690 1.531 1.00 94.12 113 ALA A C 1
ATOM 937 O O . ALA A 1 113 ? -0.816 8.243 0.441 1.00 94.12 113 ALA A O 1
ATOM 938 N N . ASN A 1 114 ? 0.130 8.178 2.467 1.00 92.75 114 ASN A N 1
ATOM 939 C CA . ASN A 1 114 ? 0.936 9.380 2.252 1.00 92.75 114 ASN A CA 1
ATOM 940 C C . ASN A 1 114 ? 1.993 9.181 1.155 1.00 92.75 114 ASN A C 1
ATOM 942 O O . ASN A 1 114 ? 2.225 10.091 0.361 1.00 92.75 114 ASN A O 1
ATOM 946 N N . ASN A 1 115 ? 2.629 8.008 1.085 1.00 88.88 115 ASN A N 1
ATOM 947 C CA . ASN A 1 115 ? 3.588 7.700 0.019 1.00 88.88 115 ASN A CA 1
ATOM 948 C C . ASN A 1 115 ? 2.905 7.619 -1.351 1.00 88.88 115 ASN A C 1
ATOM 950 O O . ASN A 1 115 ? 3.394 8.225 -2.300 1.00 88.88 115 ASN A O 1
ATOM 954 N N . LEU A 1 116 ? 1.746 6.959 -1.432 1.00 92.06 116 LEU A N 1
ATOM 955 C CA . LEU A 1 116 ? 0.899 6.944 -2.629 1.00 92.06 116 LEU A CA 1
ATOM 956 C C . LEU A 1 116 ? 0.568 8.370 -3.091 1.00 92.06 116 LEU A C 1
ATOM 958 O O . LEU A 1 116 ? 0.773 8.708 -4.255 1.00 92.06 116 LEU A O 1
ATOM 962 N N . GLN A 1 117 ? 0.128 9.237 -2.174 1.00 93.25 117 GLN A N 1
ATOM 963 C CA . GLN A 1 117 ? -0.163 10.633 -2.502 1.00 93.25 117 GLN A CA 1
ATOM 964 C C . GLN A 1 117 ? 1.064 11.370 -3.043 1.00 93.25 117 GLN A C 1
ATOM 966 O O . GLN A 1 117 ? 0.946 12.103 -4.022 1.00 93.25 117 GLN A O 1
ATOM 971 N N . LYS A 1 118 ? 2.238 11.180 -2.429 1.00 90.62 118 LYS A N 1
ATOM 972 C CA . LYS A 1 118 ? 3.489 11.784 -2.905 1.00 90.62 118 LYS A CA 1
ATOM 973 C C . LYS A 1 118 ? 3.824 11.321 -4.320 1.00 90.62 118 LYS A C 1
ATOM 975 O O . LYS A 1 118 ? 4.099 12.171 -5.159 1.00 90.62 118 LYS A O 1
ATOM 980 N N . PHE A 1 119 ? 3.737 10.018 -4.602 1.00 86.81 119 PHE A N 1
ATOM 981 C CA . PHE A 1 119 ? 3.977 9.491 -5.948 1.00 86.81 119 PHE A CA 1
ATOM 982 C C . PHE A 1 119 ? 3.038 10.112 -6.980 1.00 86.81 119 PHE A C 1
ATOM 984 O O . PHE A 1 119 ? 3.494 10.539 -8.036 1.00 86.81 119 PHE A O 1
ATOM 991 N N . TYR A 1 120 ? 1.752 10.237 -6.655 1.00 90.69 120 TYR A N 1
ATOM 992 C CA . TYR A 1 120 ? 0.784 10.861 -7.552 1.00 90.69 120 TYR A CA 1
ATOM 993 C C . TYR A 1 120 ? 1.037 12.358 -7.771 1.00 90.69 120 TYR A C 1
ATOM 995 O O . TYR A 1 120 ? 0.971 12.830 -8.901 1.00 90.69 120 TYR A O 1
ATOM 1003 N N . LEU A 1 121 ? 1.382 13.113 -6.723 1.00 91.31 121 LEU A N 1
ATOM 1004 C CA . LEU A 1 121 ? 1.726 14.533 -6.863 1.00 91.31 121 LEU A CA 1
ATOM 1005 C C . LEU A 1 121 ? 2.983 14.734 -7.720 1.00 91.31 121 LEU A C 1
ATOM 1007 O O . LEU A 1 121 ? 3.019 15.642 -8.549 1.00 91.31 121 LEU A O 1
ATOM 1011 N N . THR A 1 122 ? 3.990 13.872 -7.566 1.00 87.69 122 THR A N 1
ATOM 1012 C CA . THR A 1 122 ? 5.173 13.871 -8.435 1.00 87.69 122 THR A CA 1
ATOM 1013 C C . THR A 1 122 ? 4.803 13.528 -9.879 1.00 87.69 122 THR A C 1
ATOM 1015 O O . THR A 1 122 ? 5.256 14.206 -10.798 1.00 87.69 122 THR A O 1
ATOM 1018 N N . ALA A 1 123 ? 3.937 12.535 -10.096 1.00 86.19 123 ALA A N 1
ATOM 1019 C CA . ALA A 1 123 ? 3.459 12.172 -11.428 1.00 86.19 123 ALA A CA 1
ATOM 1020 C C . ALA A 1 123 ? 2.686 13.318 -12.102 1.00 86.19 123 ALA A C 1
ATOM 1022 O O . ALA A 1 123 ? 2.921 13.603 -13.274 1.00 86.19 123 ALA A O 1
ATOM 1023 N N . LEU A 1 124 ? 1.825 14.023 -11.361 1.00 87.38 124 LEU A N 1
ATOM 1024 C CA . LEU A 1 124 ? 1.132 15.223 -11.838 1.00 87.38 124 LEU A CA 1
ATOM 1025 C C . LEU A 1 124 ? 2.111 16.317 -12.265 1.00 87.38 124 LEU A C 1
ATOM 1027 O O . LEU A 1 124 ? 1.969 16.873 -13.351 1.00 87.38 124 LEU A O 1
ATOM 1031 N N . HIS A 1 125 ? 3.110 16.607 -11.427 1.00 88.25 125 HIS A N 1
ATOM 1032 C CA . HIS A 1 125 ? 4.112 17.630 -11.722 1.00 88.25 125 HIS A CA 1
ATOM 1033 C C . HIS A 1 125 ? 4.923 17.305 -12.984 1.00 88.25 125 HIS A C 1
ATOM 1035 O O . HIS A 1 125 ? 5.241 18.202 -13.759 1.00 88.25 125 HIS A O 1
ATOM 1041 N N . ASN A 1 126 ? 5.188 16.019 -13.219 1.00 83.25 126 ASN A N 1
ATOM 1042 C CA . ASN A 1 126 ? 5.937 15.533 -14.375 1.00 83.25 126 ASN A CA 1
ATOM 1043 C C . ASN A 1 126 ? 5.061 15.269 -15.616 1.00 83.25 126 ASN A C 1
ATOM 1045 O O . ASN A 1 126 ? 5.554 14.725 -16.599 1.00 83.25 126 ASN A O 1
ATOM 1049 N N . GLY A 1 127 ? 3.765 15.603 -15.585 1.00 83.25 127 GLY A N 1
ATOM 1050 C CA . GLY A 1 127 ? 2.854 15.390 -16.718 1.00 83.25 127 GLY A CA 1
ATOM 1051 C C . GLY A 1 127 ? 2.478 13.924 -16.980 1.00 83.25 127 GLY A C 1
ATOM 1052 O O . GLY A 1 127 ? 1.916 13.617 -18.025 1.00 83.25 127 GLY A O 1
ATOM 1053 N N . LEU A 1 128 ? 2.734 13.019 -16.032 1.00 81.94 128 LEU A N 1
ATOM 1054 C CA . LEU A 1 128 ? 2.469 11.578 -16.147 1.00 81.94 128 LEU A CA 1
ATOM 1055 C C . LEU A 1 128 ? 1.048 11.181 -15.716 1.00 81.94 128 LEU A C 1
ATOM 1057 O O . LEU A 1 128 ? 0.715 9.997 -15.682 1.00 81.94 128 LEU A O 1
ATOM 1061 N N . ALA A 1 129 ? 0.193 12.145 -15.376 1.00 78.25 129 ALA A N 1
ATOM 1062 C CA . ALA A 1 129 ? -1.151 11.878 -14.860 1.00 78.25 129 ALA A CA 1
ATOM 1063 C C . ALA A 1 129 ? -2.092 11.197 -15.870 1.00 78.25 129 ALA A C 1
ATOM 1065 O O . ALA A 1 129 ? -3.051 10.550 -15.465 1.00 78.25 129 ALA A O 1
ATOM 1066 N N . SER A 1 130 ? -1.816 11.319 -17.171 1.00 81.12 130 SER A N 1
ATOM 1067 C CA . SER A 1 130 ? -2.567 10.648 -18.240 1.00 81.12 130 SER A CA 1
ATOM 1068 C C . SER A 1 130 ? -2.117 9.206 -18.496 1.00 81.12 130 SER A C 1
ATOM 1070 O O . SER A 1 130 ? -2.730 8.515 -19.308 1.00 81.12 130 SER A O 1
ATOM 1072 N N . THR A 1 131 ? -1.052 8.739 -17.838 1.00 82.56 131 THR A N 1
ATOM 1073 C CA . THR A 1 131 ? -0.554 7.372 -18.030 1.00 82.56 131 THR A CA 1
ATOM 1074 C C . THR A 1 131 ? -1.461 6.351 -17.330 1.00 82.56 131 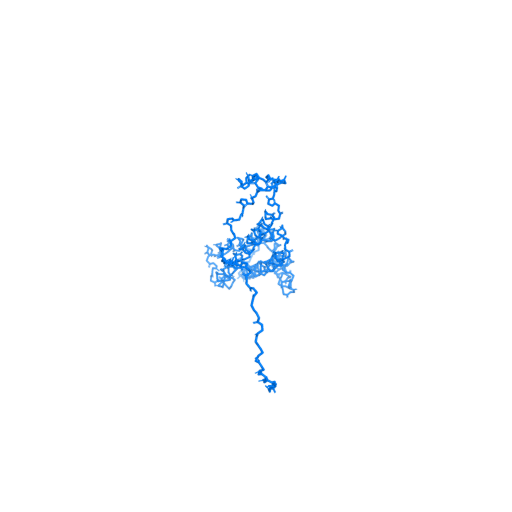THR A C 1
ATOM 1076 O O . THR A 1 131 ? -2.060 6.674 -16.298 1.00 82.56 131 THR A O 1
ATOM 1079 N N . PRO A 1 132 ? -1.546 5.099 -17.827 1.00 82.44 132 PRO A N 1
ATOM 1080 C CA . PRO A 1 132 ? -2.448 4.078 -17.281 1.00 82.44 132 PRO A CA 1
ATOM 1081 C C . PRO A 1 132 ? -2.352 3.866 -15.764 1.00 82.44 132 PRO A C 1
ATOM 1083 O O . PRO A 1 132 ? -3.362 3.602 -15.120 1.00 82.44 132 PRO A O 1
ATOM 1086 N N . ALA A 1 133 ? -1.163 4.046 -15.179 1.00 84.38 133 ALA A N 1
ATOM 1087 C CA . ALA A 1 133 ? -0.919 3.900 -13.744 1.00 84.38 133 ALA A CA 1
ATOM 1088 C C . ALA A 1 133 ? -1.638 4.945 -12.866 1.00 84.38 133 ALA A C 1
ATOM 1090 O O . ALA A 1 133 ? -1.775 4.732 -11.658 1.00 84.38 133 ALA A O 1
ATOM 1091 N N . TYR A 1 134 ? -2.047 6.083 -13.444 1.00 88.12 134 TYR A N 1
ATOM 1092 C CA . TYR A 1 134 ? -2.579 7.233 -12.707 1.00 88.12 134 TYR A CA 1
ATOM 1093 C C . TYR A 1 134 ? -3.973 7.692 -13.149 1.00 88.12 134 TYR A C 1
ATOM 1095 O O . TYR A 1 134 ? -4.557 8.520 -12.452 1.00 88.12 134 TYR A O 1
ATOM 1103 N N . ILE A 1 135 ? -4.540 7.132 -14.227 1.00 85.50 135 ILE A N 1
ATOM 1104 C CA . ILE A 1 135 ? -5.886 7.488 -14.719 1.00 85.50 135 ILE A CA 1
ATOM 1105 C C . ILE A 1 135 ? -6.947 7.298 -13.624 1.00 85.50 135 ILE A C 1
ATOM 1107 O O . ILE A 1 135 ? -7.686 8.228 -13.305 1.00 85.50 135 ILE A O 1
ATOM 1111 N N . ASP A 1 136 ? -6.988 6.114 -13.007 1.00 87.88 136 ASP A N 1
ATOM 1112 C CA . ASP A 1 136 ? -7.976 5.781 -11.970 1.00 87.88 136 ASP A CA 1
ATOM 1113 C C . ASP A 1 136 ? -7.496 6.110 -10.546 1.00 87.88 136 ASP A C 1
ATOM 1115 O O . ASP A 1 136 ? -8.267 6.054 -9.582 1.00 87.88 136 ASP A O 1
ATOM 1119 N N . PHE A 1 137 ? -6.234 6.528 -10.402 1.00 91.88 137 PHE A N 1
ATOM 1120 C CA . PHE A 1 137 ? -5.600 6.752 -9.106 1.00 91.88 137 PHE A CA 1
ATOM 1121 C C . PHE A 1 137 ? -6.378 7.713 -8.194 1.00 91.88 137 PHE A C 1
ATOM 1123 O O . PHE A 1 137 ? -6.546 7.375 -7.023 1.00 91.88 137 PHE A O 1
ATOM 1130 N N . PRO A 1 138 ? -6.879 8.887 -8.645 1.00 92.12 138 PRO A N 1
ATOM 1131 C CA . PRO A 1 138 ? -7.584 9.816 -7.756 1.00 92.12 138 PRO A CA 1
ATOM 1132 C C . PRO A 1 138 ? -8.815 9.183 -7.113 1.00 92.12 138 PRO A C 1
ATOM 1134 O O . PRO A 1 138 ? -9.043 9.324 -5.912 1.00 92.12 138 PRO A O 1
ATOM 1137 N N . LYS A 1 139 ? -9.576 8.437 -7.916 1.00 93.44 139 LYS A N 1
ATOM 1138 C CA . LYS A 1 139 ? -10.785 7.744 -7.487 1.00 93.44 139 LYS A CA 1
ATOM 1139 C C . LYS A 1 139 ? -10.444 6.632 -6.494 1.00 93.44 139 LYS A C 1
ATOM 1141 O O . LYS A 1 139 ? -11.028 6.589 -5.411 1.00 93.44 139 LYS A O 1
ATOM 1146 N N . ASP A 1 140 ? -9.476 5.781 -6.823 1.00 93.00 140 ASP A N 1
ATOM 1147 C CA . ASP A 1 140 ? -9.037 4.685 -5.949 1.00 93.00 140 ASP A CA 1
ATOM 1148 C C . ASP A 1 140 ? -8.451 5.205 -4.631 1.00 93.00 140 ASP A C 1
ATOM 1150 O O . ASP A 1 140 ? -8.717 4.672 -3.548 1.00 93.00 140 ASP A O 1
ATOM 1154 N N . PHE A 1 141 ? -7.709 6.309 -4.693 1.00 95.44 141 PHE A N 1
ATOM 1155 C CA . PHE A 1 141 ? -7.137 6.954 -3.521 1.00 95.44 141 PHE A CA 1
ATOM 1156 C C . PHE A 1 141 ? -8.203 7.575 -2.611 1.00 95.44 141 PHE A C 1
ATOM 1158 O O . PHE A 1 141 ? -8.105 7.467 -1.385 1.00 95.44 141 PHE A O 1
ATOM 1165 N N . ASP A 1 142 ? -9.255 8.164 -3.178 1.00 95.69 142 ASP A N 1
ATOM 1166 C CA . ASP A 1 142 ? -10.392 8.664 -2.405 1.00 95.69 142 ASP A CA 1
ATOM 1167 C C . ASP A 1 142 ? -11.168 7.533 -1.720 1.00 95.69 142 ASP A C 1
ATOM 1169 O O . ASP A 1 142 ? -11.552 7.670 -0.551 1.00 95.69 142 ASP A O 1
ATOM 1173 N N . TYR A 1 143 ? -11.345 6.383 -2.380 1.00 94.69 143 TYR A N 1
ATOM 1174 C CA . TYR A 1 143 ? -11.898 5.197 -1.721 1.00 94.69 143 TYR A CA 1
ATOM 1175 C C . TYR A 1 143 ? -11.013 4.735 -0.563 1.00 94.69 143 TYR A C 1
ATOM 1177 O O . TYR A 1 143 ? -11.522 4.511 0.538 1.00 94.69 143 TYR A O 1
ATOM 1185 N N . LEU A 1 144 ? -9.697 4.640 -0.765 1.00 95.69 144 LEU A N 1
ATOM 1186 C CA . LEU A 1 144 ? -8.762 4.264 0.295 1.00 95.69 144 LEU A CA 1
ATOM 1187 C C . LEU A 1 144 ? -8.859 5.219 1.497 1.00 95.69 144 LEU A C 1
ATOM 1189 O O . LEU A 1 144 ? -8.973 4.760 2.634 1.00 95.69 144 LEU A O 1
ATOM 1193 N N . LYS A 1 145 ? -8.893 6.538 1.266 1.00 96.56 145 LYS A N 1
ATOM 1194 C CA . LYS A 1 145 ? -9.065 7.542 2.330 1.00 96.56 145 LYS A CA 1
ATOM 1195 C C . LYS A 1 145 ? -10.340 7.331 3.138 1.00 96.56 145 LYS A C 1
ATOM 1197 O O . LYS A 1 145 ? -10.287 7.370 4.367 1.00 96.56 145 LYS A O 1
ATOM 1202 N N . ARG A 1 146 ? -11.474 7.085 2.472 1.00 96.25 146 ARG A N 1
ATOM 1203 C CA . ARG A 1 146 ? -12.754 6.818 3.150 1.00 96.25 146 ARG A CA 1
ATOM 1204 C C . ARG A 1 146 ? -12.671 5.576 4.036 1.00 96.25 146 ARG A C 1
ATOM 1206 O O . ARG A 1 146 ? -13.138 5.609 5.171 1.00 96.25 146 ARG A O 1
ATOM 1213 N N . TYR A 1 147 ? -12.032 4.509 3.557 1.00 95.06 147 TYR A N 1
ATOM 1214 C CA . TYR A 1 147 ? -11.824 3.293 4.349 1.00 95.06 147 TYR A CA 1
ATOM 1215 C C . TYR A 1 147 ? -10.908 3.529 5.556 1.00 95.06 147 TYR A C 1
ATOM 1217 O O . TYR A 1 147 ? -11.233 3.088 6.657 1.00 95.06 147 TYR A O 1
ATOM 1225 N N . ILE A 1 148 ? -9.807 4.269 5.384 1.00 96.69 148 ILE A N 1
ATOM 1226 C CA . ILE A 1 148 ? -8.919 4.657 6.492 1.00 96.69 148 ILE A CA 1
ATOM 1227 C C . ILE A 1 148 ? -9.687 5.462 7.542 1.00 96.69 148 ILE A C 1
ATOM 1229 O O . ILE A 1 148 ? -9.524 5.218 8.738 1.00 96.69 148 ILE A O 1
ATOM 1233 N N . HIS A 1 149 ? -10.515 6.414 7.105 1.00 96.75 149 HIS A N 1
ATOM 1234 C CA . HIS A 1 149 ? -11.321 7.239 7.998 1.00 96.75 149 HIS A CA 1
ATOM 1235 C C . HIS A 1 149 ? -12.301 6.388 8.809 1.00 96.75 149 HIS A C 1
ATOM 1237 O O . HIS A 1 149 ? -12.260 6.431 10.034 1.00 96.75 149 HIS A O 1
ATOM 1243 N N . LYS A 1 150 ? -13.070 5.519 8.144 1.00 95.25 150 LYS A N 1
ATOM 1244 C CA . LYS A 1 150 ? -14.016 4.607 8.801 1.00 95.25 150 LYS A CA 1
ATOM 1245 C C . LYS A 1 150 ? -13.337 3.685 9.822 1.00 95.25 150 LYS A C 1
ATOM 1247 O O . LYS A 1 150 ? -13.834 3.506 10.930 1.00 95.25 150 LYS A O 1
ATOM 1252 N N . SER A 1 151 ? -12.180 3.113 9.483 1.00 94.38 151 SER A N 1
ATOM 1253 C CA . SER A 1 151 ? -11.402 2.298 10.427 1.00 94.38 151 SER A CA 1
ATOM 1254 C C . SER A 1 151 ? -10.904 3.110 11.627 1.00 94.38 151 SER A C 1
ATOM 1256 O O . SER A 1 151 ? -10.911 2.610 12.749 1.00 94.38 151 SER A O 1
ATOM 1258 N N . ALA A 1 152 ? -10.496 4.365 11.416 1.00 94.75 152 ALA A N 1
ATOM 1259 C CA . ALA A 1 152 ? -10.082 5.253 12.499 1.00 94.75 152 ALA A CA 1
ATOM 1260 C C . ALA A 1 152 ? -11.252 5.637 13.421 1.00 94.75 152 ALA A C 1
ATOM 1262 O O . ALA A 1 152 ? -11.074 5.686 14.636 1.00 94.75 152 ALA A O 1
ATOM 1263 N N . GLU A 1 153 ? -12.441 5.874 12.867 1.00 95.12 153 GLU A N 1
ATOM 1264 C CA . GLU A 1 153 ? -13.659 6.111 13.647 1.00 95.12 153 GLU A CA 1
ATOM 1265 C C . GLU A 1 153 ? -14.006 4.895 14.509 1.00 95.12 153 GLU A C 1
ATOM 1267 O O . GLU A 1 153 ? -14.151 5.034 15.722 1.00 95.12 153 GLU A O 1
ATOM 1272 N N . ASN A 1 154 ? -14.036 3.696 13.919 1.00 91.94 154 ASN A N 1
ATOM 1273 C CA . ASN A 1 154 ? -14.296 2.453 14.652 1.00 91.94 154 ASN A CA 1
ATOM 1274 C C . ASN A 1 154 ? -13.289 2.227 15.789 1.00 91.94 154 ASN A C 1
ATOM 1276 O O . ASN A 1 154 ? -13.673 1.849 16.897 1.00 91.94 154 ASN A O 1
ATOM 1280 N N . PHE A 1 155 ? -12.004 2.487 15.531 1.00 94.12 155 PHE A N 1
ATOM 1281 C CA . PHE A 1 155 ? -10.952 2.416 16.544 1.00 94.12 155 PHE A CA 1
ATOM 1282 C C . PHE A 1 155 ? -11.225 3.376 17.710 1.00 94.12 155 PHE A C 1
ATOM 1284 O O . PHE A 1 155 ? -11.201 2.968 18.870 1.00 94.12 155 PHE A O 1
ATOM 1291 N N . ASN A 1 156 ? -11.516 4.643 17.407 1.00 93.19 156 ASN A N 1
ATOM 1292 C CA . ASN A 1 156 ? -11.763 5.670 18.419 1.00 93.19 156 ASN A CA 1
ATOM 1293 C C . ASN A 1 156 ? -13.026 5.386 19.238 1.00 93.19 156 ASN A C 1
ATOM 1295 O O . ASN A 1 156 ? -13.015 5.589 20.451 1.00 93.19 156 ASN A O 1
ATOM 1299 N N . LEU A 1 157 ? -14.092 4.904 18.594 1.00 92.06 157 LEU A N 1
ATOM 1300 C CA . LEU A 1 157 ? -15.324 4.504 19.271 1.00 92.06 157 LEU A CA 1
ATOM 1301 C C . LEU A 1 157 ? -15.069 3.343 20.230 1.00 92.06 157 LEU A C 1
ATOM 1303 O O . LEU A 1 157 ? -15.463 3.428 21.386 1.00 92.06 157 LEU A O 1
ATOM 1307 N N . THR A 1 158 ? -14.339 2.315 19.791 1.00 91.25 158 THR A N 1
ATOM 1308 C CA . THR A 1 158 ? -13.998 1.163 20.645 1.00 91.25 158 THR A CA 1
ATOM 1309 C C . THR A 1 158 ? -13.139 1.595 21.833 1.00 91.25 158 THR A C 1
ATOM 1311 O O . THR A 1 158 ? -13.447 1.267 22.973 1.00 91.25 158 THR A O 1
ATOM 1314 N N . LEU A 1 159 ? -12.124 2.434 21.597 1.00 90.75 159 LEU A N 1
ATOM 1315 C CA . LEU A 1 159 ? -11.288 2.991 22.662 1.00 90.75 159 LEU A CA 1
ATOM 1316 C C . LEU A 1 159 ? -12.096 3.821 23.673 1.00 90.75 159 LEU A C 1
ATOM 1318 O O . LEU A 1 159 ? -11.825 3.778 24.873 1.00 90.75 159 LEU A O 1
ATOM 1322 N N . LEU A 1 160 ? -13.060 4.614 23.198 1.00 89.19 160 LEU A N 1
ATOM 1323 C CA . LEU A 1 160 ? -13.948 5.389 24.060 1.00 89.19 160 LEU A CA 1
ATOM 1324 C C . LEU A 1 160 ? -14.854 4.464 24.877 1.00 89.19 160 LEU A C 1
ATOM 1326 O O . LEU A 1 160 ? -14.977 4.664 26.083 1.00 89.19 160 LEU A O 1
ATOM 1330 N N . SER A 1 161 ? -15.451 3.454 24.243 1.00 87.38 161 SER A N 1
ATOM 1331 C CA . SER A 1 161 ? -16.280 2.447 24.904 1.00 87.38 161 SER A CA 1
ATOM 1332 C C . SER A 1 161 ? -15.510 1.719 26.002 1.00 87.38 161 SER A C 1
ATOM 1334 O O . SER A 1 161 ? -16.003 1.659 27.126 1.00 87.38 161 SER A O 1
ATOM 1336 N N . ASP A 1 162 ? -14.282 1.270 25.738 1.00 85.81 162 ASP A N 1
ATOM 1337 C CA . ASP A 1 162 ? -13.439 0.602 26.736 1.00 85.81 162 ASP A CA 1
ATOM 1338 C C . ASP A 1 162 ? -13.133 1.517 27.925 1.00 85.81 162 ASP A C 1
ATOM 1340 O O . ASP A 1 162 ? -13.248 1.109 29.081 1.00 85.81 162 ASP A O 1
ATOM 1344 N N . LYS A 1 163 ? -12.809 2.791 27.664 1.00 84.38 163 LYS A N 1
ATOM 1345 C CA . LYS A 1 163 ? -12.587 3.787 28.724 1.00 84.38 163 LYS A CA 1
ATOM 1346 C C . LYS A 1 163 ? -13.847 4.051 29.543 1.00 84.38 163 LYS A C 1
ATOM 1348 O O . LYS A 1 163 ? -13.759 4.182 30.762 1.00 84.38 163 LYS A O 1
ATOM 1353 N N . LEU A 1 164 ? -15.008 4.147 28.897 1.00 85.19 164 LEU A N 1
ATOM 1354 C CA . LEU A 1 164 ? -16.287 4.346 29.577 1.00 85.19 164 LEU A CA 1
ATOM 1355 C C . LEU A 1 164 ? -16.630 3.145 30.456 1.00 85.19 164 LEU A C 1
ATOM 1357 O O . LEU A 1 164 ? -16.925 3.331 31.633 1.00 85.19 164 LEU A O 1
ATOM 1361 N N . VAL A 1 165 ? -16.528 1.925 29.924 1.00 86.38 165 VAL A N 1
ATOM 1362 C CA . VAL A 1 165 ? -16.764 0.690 30.683 1.00 86.38 165 VAL A CA 1
ATOM 1363 C C . VAL A 1 165 ? -15.793 0.591 31.856 1.00 86.38 165 VAL A C 1
ATOM 1365 O O . VAL A 1 165 ? -16.231 0.349 32.979 1.00 86.38 165 VAL A O 1
ATOM 1368 N N . TYR A 1 166 ? -14.503 0.861 31.637 1.00 83.62 166 TYR A N 1
ATOM 1369 C CA . TYR A 1 166 ? -13.507 0.887 32.707 1.00 83.62 166 TYR A CA 1
ATOM 1370 C C . TYR A 1 166 ? -13.883 1.885 33.806 1.00 83.62 166 TYR A C 1
ATOM 1372 O O . TYR A 1 166 ? -13.881 1.524 34.982 1.00 83.62 166 TYR A O 1
ATOM 1380 N N . ASN A 1 167 ? -14.255 3.113 33.436 1.00 78.88 167 ASN A N 1
ATOM 1381 C CA . ASN A 1 167 ? -14.650 4.150 34.387 1.00 78.88 167 ASN A CA 1
ATOM 1382 C C . ASN A 1 167 ? -15.937 3.816 35.144 1.00 78.88 167 ASN A C 1
ATOM 1384 O O . ASN A 1 167 ? -16.046 4.171 36.313 1.00 78.88 167 ASN A O 1
ATOM 1388 N N . ILE A 1 168 ? -16.894 3.139 34.509 1.00 80.69 168 ILE A N 1
ATOM 1389 C CA . ILE A 1 168 ? -18.126 2.680 35.162 1.00 80.69 168 ILE A CA 1
ATOM 1390 C C . ILE A 1 168 ? -17.816 1.538 36.139 1.00 80.69 168 ILE A C 1
ATOM 1392 O O . ILE A 1 168 ? -18.253 1.580 37.287 1.00 80.69 168 ILE A O 1
ATOM 1396 N N . MET A 1 169 ? -17.032 0.539 35.720 1.00 81.31 169 MET A N 1
ATOM 1397 C CA . MET A 1 169 ? -16.663 -0.602 36.570 1.00 81.31 169 MET A CA 1
ATOM 1398 C C . MET A 1 169 ? -15.808 -0.181 37.771 1.00 81.31 169 MET A C 1
ATOM 1400 O O . MET A 1 169 ? -15.992 -0.701 38.867 1.00 81.31 169 MET A O 1
ATOM 1404 N N . HIS A 1 170 ? -14.926 0.801 37.583 1.00 80.25 170 HIS A N 1
ATOM 1405 C CA . HIS A 1 170 ? -14.049 1.347 38.622 1.00 80.25 170 HIS A CA 1
ATOM 1406 C C . HIS A 1 170 ? -14.556 2.694 39.137 1.00 80.25 170 HIS A C 1
ATOM 1408 O O . HIS A 1 170 ? -13.774 3.523 39.598 1.00 80.25 170 HIS A O 1
ATOM 1414 N N . PHE A 1 171 ? -15.869 2.936 39.068 1.00 76.44 171 PHE A N 1
ATOM 1415 C CA . PHE A 1 171 ? -16.452 4.226 39.434 1.00 76.44 171 PHE A CA 1
ATOM 1416 C C . PHE A 1 171 ? -16.039 4.662 40.841 1.00 76.44 171 PHE A C 1
ATOM 1418 O O . PHE A 1 171 ? -15.677 5.815 41.038 1.00 76.44 171 PHE A O 1
ATOM 1425 N N . LYS A 1 172 ? -16.016 3.733 41.805 1.00 72.75 172 LYS A N 1
ATOM 1426 C CA . LYS A 1 172 ? -15.592 4.001 43.188 1.00 72.75 172 LYS A CA 1
ATOM 1427 C C . LYS A 1 172 ? -14.164 4.552 43.274 1.00 72.75 172 LYS A C 1
ATOM 1429 O O . LYS A 1 172 ? -13.921 5.464 44.057 1.00 72.75 172 LYS A O 1
ATOM 1434 N N . ASP A 1 173 ? -13.258 4.028 42.458 1.00 77.38 173 ASP A N 1
ATOM 1435 C CA . ASP A 1 173 ? -11.847 4.417 42.457 1.00 77.38 173 ASP A CA 1
ATOM 1436 C C . ASP A 1 173 ? -11.616 5.683 41.611 1.00 77.38 173 ASP A C 1
ATOM 1438 O O . ASP A 1 173 ? -10.755 6.502 41.928 1.00 77.38 173 ASP A O 1
ATOM 1442 N N . ASN A 1 174 ? -12.448 5.900 40.586 1.00 73.12 174 ASN A N 1
ATOM 1443 C CA . ASN A 1 174 ? -12.343 7.023 39.649 1.00 73.12 174 ASN A CA 1
ATOM 1444 C C . ASN A 1 174 ? -13.218 8.237 40.019 1.00 73.12 174 ASN A C 1
ATOM 1446 O O . ASN A 1 174 ? -13.171 9.257 39.329 1.00 73.12 174 ASN A O 1
ATOM 1450 N N . GLN A 1 175 ? -13.993 8.170 41.106 1.00 67.25 175 GLN A N 1
ATOM 1451 C CA . GLN A 1 175 ? -14.839 9.265 41.608 1.00 67.25 175 GLN A CA 1
ATOM 1452 C C . GLN A 1 175 ? -14.058 10.572 41.789 1.00 67.25 175 GLN A C 1
ATOM 1454 O O . GLN A 1 175 ? -14.504 11.636 41.358 1.00 67.25 175 GLN A O 1
ATOM 1459 N N . SER A 1 176 ? -12.861 10.482 42.366 1.00 63.84 176 SER A N 1
ATOM 1460 C CA . SER A 1 176 ? -11.979 11.627 42.602 1.00 63.84 176 SER A CA 1
ATOM 1461 C C . SER A 1 176 ? -11.458 12.245 41.301 1.00 63.84 176 SER A C 1
ATOM 1463 O O . SER A 1 176 ? -11.458 13.468 41.161 1.00 63.84 176 SER A O 1
ATOM 1465 N N . ALA A 1 177 ? -11.093 11.415 40.320 1.00 63.31 177 ALA A N 1
ATOM 1466 C CA . ALA A 1 177 ? -10.623 11.846 39.003 1.00 63.31 177 ALA A CA 1
ATOM 1467 C C . ALA A 1 177 ? -11.734 12.478 38.144 1.00 63.31 177 ALA A C 1
ATOM 1469 O O . ALA A 1 177 ? -11.455 13.329 37.304 1.00 63.31 177 ALA A O 1
ATOM 1470 N N . LEU A 1 178 ? -12.994 12.098 38.373 1.00 60.59 178 LEU A N 1
ATOM 1471 C CA . LEU A 1 178 ? -14.166 12.680 37.712 1.00 60.59 178 LEU A CA 1
ATOM 1472 C C . LEU A 1 178 ? -14.705 13.933 38.427 1.00 60.59 178 LEU A C 1
ATOM 1474 O O . LEU A 1 178 ? -15.725 14.477 38.012 1.00 60.59 178 LEU A O 1
ATOM 1478 N N . GLY A 1 179 ? -14.066 14.384 39.515 1.00 57.03 179 GLY A N 1
ATOM 1479 C CA . GLY A 1 179 ? -14.577 15.481 40.350 1.00 57.03 179 GLY A CA 1
ATOM 1480 C C . GLY A 1 179 ? -15.873 15.129 41.094 1.00 57.03 179 GLY A C 1
ATOM 1481 O O . GLY A 1 179 ? -16.493 15.986 41.718 1.00 57.03 179 GLY A O 1
ATOM 1482 N N . LEU A 1 180 ? -16.265 13.856 41.061 1.00 59.94 180 LEU A N 1
ATOM 1483 C CA . LEU A 1 180 ? -17.433 13.284 41.713 1.00 59.94 180 LEU A CA 1
ATOM 1484 C C . LEU A 1 180 ? -17.005 12.648 43.035 1.00 59.94 180 LEU A C 1
ATOM 1486 O O . LEU A 1 180 ? -17.314 11.486 43.283 1.00 59.94 180 LEU A O 1
ATOM 1490 N N . ASN A 1 181 ? -16.295 13.396 43.890 1.00 56.19 181 ASN A N 1
ATOM 1491 C CA . ASN A 1 181 ? -16.054 13.011 45.286 1.00 56.19 181 ASN A CA 1
ATOM 1492 C C . ASN A 1 181 ? -17.387 13.046 46.053 1.00 56.19 181 ASN A C 1
ATOM 1494 O O . ASN A 1 181 ? -17.619 13.874 46.932 1.00 56.19 181 ASN A O 1
ATOM 1498 N N . LEU A 1 182 ?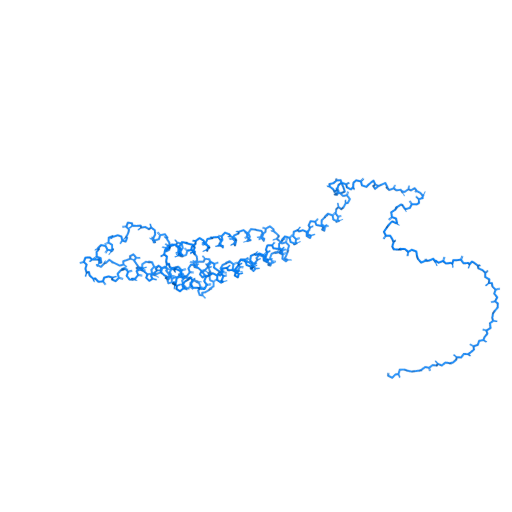 -18.303 12.165 45.669 1.00 54.56 182 LEU A N 1
ATOM 1499 C CA . LEU A 1 182 ? -19.526 11.900 46.382 1.00 54.56 182 LEU A CA 1
ATOM 1500 C C . LEU A 1 182 ? -19.089 11.150 47.636 1.00 54.56 182 LEU A C 1
ATOM 1502 O O . LEU A 1 182 ? -18.500 10.074 47.521 1.00 54.56 182 LEU A O 1
ATOM 1506 N N . PRO A 1 183 ? -19.323 11.687 48.842 1.00 48.75 183 PRO A N 1
ATOM 1507 C CA . PRO A 1 183 ? -19.024 10.944 50.045 1.00 48.75 183 PRO A CA 1
ATOM 1508 C C . PRO A 1 183 ? -19.907 9.697 50.031 1.00 48.75 183 PRO A C 1
ATOM 1510 O O . PRO A 1 183 ? -21.099 9.769 50.334 1.00 48.75 183 PRO A O 1
ATOM 1513 N N . PHE A 1 184 ? -19.330 8.540 49.700 1.00 48.53 184 PHE A N 1
ATOM 1514 C CA . PHE A 1 184 ? -19.935 7.244 49.979 1.00 48.53 184 PHE A CA 1
ATOM 1515 C C . PHE A 1 184 ? -19.831 7.020 51.491 1.00 48.53 184 PHE A C 1
ATOM 1517 O O . PHE A 1 184 ? -19.098 6.171 51.992 1.00 48.53 184 PHE A O 1
ATOM 1524 N N . ARG A 1 185 ? -20.534 7.861 52.258 1.00 41.50 185 ARG A N 1
ATOM 1525 C CA . ARG A 1 185 ? -20.820 7.583 53.654 1.00 41.50 185 ARG A CA 1
ATOM 1526 C C . ARG A 1 185 ? -21.767 6.398 53.608 1.00 41.50 185 ARG A C 1
ATOM 1528 O O . ARG A 1 185 ? -22.947 6.560 53.311 1.00 41.50 185 ARG A O 1
ATOM 1535 N N . GLY A 1 186 ? -21.228 5.210 53.866 1.00 41.84 186 GLY A N 1
ATOM 1536 C CA . GLY A 1 186 ? -22.029 4.097 54.339 1.00 41.84 186 GLY A CA 1
ATOM 1537 C C . GLY A 1 186 ? -22.789 4.583 55.565 1.00 41.84 186 GLY A C 1
ATOM 1538 O O . GLY A 1 186 ? -22.252 4.619 56.667 1.00 41.84 186 GLY A O 1
ATOM 1539 N N . LEU A 1 187 ? -24.029 5.022 55.363 1.00 41.88 187 LEU A N 1
ATOM 1540 C CA . LEU A 1 187 ? -25.005 5.172 56.426 1.00 41.88 187 LEU A CA 1
ATOM 1541 C C . LEU A 1 187 ? -25.484 3.759 56.766 1.00 41.88 187 LEU A C 1
ATOM 1543 O O . LEU A 1 187 ? -26.616 3.378 56.496 1.00 41.88 187 LEU A O 1
ATOM 1547 N N . THR A 1 188 ? -24.607 2.963 57.378 1.00 43.28 188 THR A N 1
ATOM 1548 C CA . THR A 1 188 ? -25.045 1.918 58.307 1.00 43.28 188 THR A CA 1
ATOM 1549 C C . THR A 1 188 ? -25.485 2.637 59.577 1.00 43.28 188 THR A C 1
ATOM 1551 O O . THR A 1 188 ? -24.769 2.714 60.570 1.00 43.28 188 THR A O 1
ATOM 1554 N N . GLY A 1 189 ? -26.631 3.293 59.480 1.00 39.56 189 GLY A N 1
ATOM 1555 C CA . GLY A 1 189 ? -27.233 4.096 60.525 1.00 39.56 189 GLY A CA 1
ATOM 1556 C C . GLY A 1 189 ? -28.625 4.434 60.040 1.00 39.56 189 GLY A C 1
ATOM 1557 O O . GLY A 1 189 ? -28.770 5.180 59.076 1.00 39.56 189 GLY A O 1
ATOM 1558 N N . ALA A 1 190 ? -29.614 3.780 60.639 1.00 46.69 190 ALA A N 1
ATOM 1559 C CA . ALA A 1 190 ? -31.022 3.866 60.291 1.00 46.69 190 ALA A CA 1
ATOM 1560 C C . ALA A 1 190 ? -31.445 5.300 59.922 1.00 46.69 190 ALA A C 1
ATOM 1562 O O . ALA A 1 190 ? -31.328 6.214 60.735 1.00 46.69 190 ALA A O 1
ATOM 1563 N N . GLY A 1 191 ? -31.952 5.483 58.700 1.00 44.19 191 GLY A N 1
ATOM 1564 C CA . GLY A 1 191 ? -32.601 6.727 58.292 1.00 44.19 191 GLY A CA 1
ATOM 1565 C C . GLY A 1 191 ? -32.230 7.209 56.892 1.00 44.19 191 GLY A C 1
ATOM 1566 O O . GLY A 1 191 ? -31.190 7.821 56.685 1.00 44.19 191 GLY A O 1
ATOM 1567 N N . SER A 1 192 ? -33.173 7.035 55.962 1.00 40.28 192 SER A N 1
ATOM 1568 C CA . SER A 1 192 ? -33.331 7.834 54.739 1.00 40.28 192 SER A CA 1
ATOM 1569 C C . SER A 1 192 ? -32.190 7.781 53.702 1.00 40.28 192 SER A C 1
ATOM 1571 O O . SER A 1 192 ? -31.305 8.639 53.657 1.00 40.28 192 SER A O 1
ATOM 1573 N N . ASN A 1 193 ? -32.335 6.866 52.737 1.00 41.78 193 ASN A N 1
ATOM 1574 C CA . ASN A 1 193 ? -31.704 6.924 51.413 1.00 41.78 193 ASN A CA 1
ATOM 1575 C C . ASN A 1 193 ? -31.943 8.291 50.735 1.00 41.78 193 ASN A C 1
ATOM 1577 O O . ASN A 1 193 ? -33.007 8.533 50.173 1.00 41.78 193 ASN A O 1
ATOM 1581 N N . ARG A 1 194 ? -30.938 9.177 50.720 1.00 48.47 194 ARG A N 1
ATOM 1582 C CA . ARG A 1 194 ? -30.994 10.453 49.973 1.00 48.47 194 ARG A CA 1
ATOM 1583 C C . ARG A 1 194 ? -30.733 10.321 48.463 1.00 48.47 194 ARG A C 1
ATOM 1585 O O . ARG A 1 194 ? -30.797 11.324 47.762 1.00 48.47 194 ARG A O 1
ATOM 1592 N N . TYR A 1 195 ? -30.489 9.112 47.949 1.00 45.22 195 TYR A N 1
ATOM 1593 C CA . TYR A 1 195 ? -30.188 8.873 46.528 1.00 45.22 195 TYR A CA 1
ATOM 1594 C C . TYR A 1 195 ? -31.365 8.350 45.685 1.00 45.22 195 TYR A C 1
ATOM 1596 O O . TYR A 1 195 ? -31.170 7.953 44.542 1.00 45.22 195 TYR A O 1
ATOM 1604 N N . SER A 1 196 ? -32.606 8.427 46.176 1.00 43.62 196 SER A N 1
ATOM 1605 C CA . SER A 1 196 ? -33.805 8.162 45.357 1.00 43.62 196 SER A CA 1
ATOM 1606 C C . SER A 1 196 ? -34.226 9.380 44.509 1.00 43.62 196 SER A C 1
ATOM 1608 O O . SER A 1 196 ? -35.404 9.720 44.464 1.00 43.62 196 SER A O 1
ATOM 1610 N N . GLN A 1 197 ? -33.282 10.072 43.860 1.00 43.62 197 GLN A N 1
ATOM 1611 C CA . GLN A 1 197 ? -33.595 11.204 42.964 1.00 43.62 197 GLN A CA 1
ATOM 1612 C C . GLN A 1 197 ? -33.645 10.810 41.477 1.00 43.62 197 GLN A C 1
ATOM 1614 O O . GLN A 1 197 ? -33.995 11.633 40.641 1.00 43.62 197 GLN A O 1
ATOM 1619 N N . PHE A 1 198 ? -33.362 9.544 41.154 1.00 41.22 198 PHE A N 1
ATOM 1620 C CA . PHE A 1 198 ? -33.548 8.972 39.813 1.00 41.22 198 PHE A CA 1
ATOM 1621 C C . PHE A 1 198 ? -34.453 7.732 39.815 1.00 41.22 198 PHE A C 1
ATOM 1623 O O . PHE A 1 198 ? -34.397 6.916 38.899 1.00 41.22 198 PHE A O 1
ATOM 1630 N N . SER A 1 199 ? -35.298 7.579 40.837 1.00 36.19 199 SER A N 1
ATOM 1631 C CA . SER A 1 199 ? -36.393 6.610 40.774 1.00 36.19 199 SER A CA 1
ATOM 1632 C C . SER A 1 199 ? -37.547 7.246 39.996 1.00 36.19 199 SER A C 1
ATOM 1634 O O . SER A 1 199 ? -37.959 8.351 40.363 1.00 36.19 199 SER A O 1
ATOM 1636 N N . PRO A 1 200 ? -38.078 6.601 38.942 1.00 34.06 200 PRO A N 1
ATOM 1637 C CA . PRO A 1 200 ? -39.272 7.092 38.283 1.00 34.06 200 PRO A CA 1
ATOM 1638 C C . PRO A 1 200 ? -40.421 7.109 39.296 1.00 34.06 200 PRO A C 1
ATOM 1640 O O . PRO A 1 200 ? -40.655 6.159 40.039 1.00 34.06 200 PRO A O 1
ATOM 1643 N N . SER A 1 201 ? -41.063 8.263 39.334 1.00 37.66 201 SER A N 1
ATOM 1644 C CA . SER A 1 201 ? -42.244 8.692 40.068 1.00 37.66 201 SER A CA 1
ATOM 1645 C C . SER A 1 201 ? -43.193 7.579 40.542 1.00 37.66 201 SER A C 1
ATOM 1647 O O . SER A 1 201 ? -43.724 6.806 39.752 1.00 37.66 201 SER A O 1
ATOM 1649 N N . THR A 1 202 ? -43.459 7.595 41.849 1.00 37.28 202 THR A N 1
ATOM 1650 C CA . THR A 1 202 ? -44.757 7.356 42.509 1.00 37.28 202 THR A CA 1
ATOM 1651 C C . THR A 1 202 ? -45.931 6.910 41.622 1.00 37.28 202 THR A C 1
ATOM 1653 O O . THR A 1 202 ? -46.583 7.738 40.986 1.00 37.28 202 THR A O 1
ATOM 1656 N N . VAL A 1 203 ? -46.305 5.634 41.736 1.00 34.44 203 VAL A N 1
ATOM 1657 C CA . VAL A 1 203 ? -47.716 5.218 41.694 1.00 34.44 203 VAL A CA 1
ATOM 1658 C C . VAL A 1 203 ? -48.173 5.114 43.156 1.00 34.44 203 VAL A C 1
ATOM 1660 O O . VAL A 1 203 ? -47.547 4.372 43.917 1.00 34.44 203 VAL A O 1
ATOM 1663 N N . PRO A 1 204 ? -49.183 5.874 43.613 1.00 34.22 204 PRO A N 1
ATOM 1664 C CA . PRO A 1 204 ? -49.619 5.809 45.000 1.00 34.22 204 PRO A CA 1
ATOM 1665 C C . PRO A 1 204 ? -50.387 4.505 45.238 1.00 34.22 204 PRO A C 1
ATOM 1667 O O . PRO A 1 204 ? -51.488 4.317 44.728 1.00 34.22 204 PRO A O 1
ATOM 1670 N N . ALA A 1 205 ? -49.811 3.610 46.037 1.00 38.28 205 ALA A N 1
ATOM 1671 C CA . ALA A 1 205 ? -50.558 2.533 46.666 1.00 38.28 205 ALA A CA 1
ATOM 1672 C C . ALA A 1 205 ? -51.343 3.132 47.842 1.00 38.28 205 ALA A C 1
ATOM 1674 O O . ALA A 1 205 ? -50.788 3.395 48.909 1.00 38.28 205 ALA A O 1
ATOM 1675 N N . THR A 1 206 ? -52.632 3.388 47.639 1.00 34.97 206 THR A N 1
ATOM 1676 C CA . THR A 1 206 ? -53.582 3.606 48.732 1.00 34.97 206 THR A CA 1
ATOM 1677 C C . THR A 1 206 ? -53.701 2.315 49.532 1.00 34.97 206 THR A C 1
ATOM 1679 O O . THR A 1 206 ? -54.381 1.379 49.119 1.00 34.97 206 THR A O 1
ATOM 1682 N N . ALA A 1 207 ? -53.031 2.261 50.678 1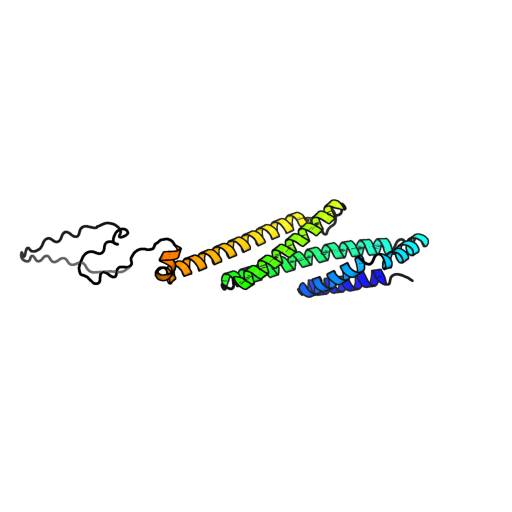.00 37.62 207 ALA A N 1
ATOM 1683 C CA . ALA A 1 207 ? -53.376 1.336 51.741 1.00 37.62 207 ALA A CA 1
ATOM 1684 C C . ALA A 1 207 ? -54.496 1.978 52.573 1.00 37.62 207 ALA A C 1
ATOM 1686 O O . ALA A 1 207 ? -54.247 2.930 53.309 1.00 37.62 207 ALA A O 1
ATOM 1687 N N . SER A 1 208 ? -55.722 1.468 52.444 1.00 32.50 208 SER A N 1
ATOM 1688 C CA . SER A 1 208 ? -56.721 1.566 53.510 1.00 32.50 208 SER A CA 1
ATOM 1689 C C . SER A 1 208 ? -56.905 0.168 54.072 1.00 32.50 208 SER A C 1
ATOM 1691 O O . SER A 1 208 ? -57.210 -0.769 53.336 1.00 32.50 208 SER A O 1
ATOM 1693 N N . ALA A 1 209 ? -56.645 0.043 55.367 1.00 36.78 209 ALA A N 1
ATOM 1694 C CA . ALA A 1 209 ? -56.916 -1.151 56.136 1.00 36.78 209 ALA A CA 1
ATOM 1695 C C . ALA A 1 209 ? -58.432 -1.352 56.294 1.00 36.78 209 ALA A C 1
ATOM 1697 O O . ALA A 1 209 ? -59.173 -0.378 56.397 1.00 36.78 209 ALA A O 1
ATOM 1698 N N . GLU A 1 210 ? -58.806 -2.632 56.332 1.00 36.88 210 GLU A N 1
ATOM 1699 C CA . GLU A 1 210 ? -59.959 -3.221 57.022 1.00 36.88 210 GLU A CA 1
ATOM 1700 C C . GLU A 1 210 ? -61.360 -2.685 56.686 1.00 36.88 210 GLU A C 1
ATOM 1702 O O . GLU A 1 210 ? -61.811 -1.686 57.231 1.00 36.88 210 GLU A O 1
ATOM 1707 N N . ASP A 1 211 ? -62.118 -3.482 55.926 1.00 30.12 211 ASP A N 1
ATOM 1708 C CA . ASP A 1 211 ? -63.463 -3.834 56.381 1.00 30.12 211 ASP A CA 1
ATOM 1709 C C . ASP A 1 211 ? -63.797 -5.286 56.007 1.00 30.12 211 ASP A C 1
ATOM 1711 O O . ASP A 1 211 ? -63.591 -5.737 54.877 1.00 30.12 211 ASP A O 1
ATOM 1715 N N . ARG A 1 212 ? -64.243 -6.044 57.005 1.00 36.00 212 ARG A N 1
ATOM 1716 C CA . ARG A 1 212 ? -64.772 -7.402 56.876 1.00 36.00 212 ARG A CA 1
ATOM 1717 C C . ARG A 1 212 ? -66.272 -7.244 56.667 1.00 36.00 212 ARG A C 1
ATOM 1719 O O . ARG A 1 212 ? -66.952 -6.932 57.636 1.00 36.00 212 ARG A O 1
ATOM 1726 N N . VAL A 1 213 ? -66.794 -7.562 55.483 1.00 31.95 213 VAL A N 1
ATOM 1727 C CA . VAL A 1 213 ? -68.207 -7.946 55.336 1.00 31.95 213 VAL A CA 1
ATOM 1728 C C . VAL A 1 213 ? -68.345 -9.110 54.353 1.00 31.95 213 VAL A C 1
ATOM 1730 O O . VAL A 1 213 ? -67.699 -9.173 53.312 1.00 31.95 213 VAL A O 1
ATOM 1733 N N . GLU A 1 214 ? -69.154 -10.044 54.829 1.00 33.44 214 GLU A N 1
ATOM 1734 C CA . GLU A 1 214 ? -69.750 -11.269 54.310 1.00 33.44 214 GLU A CA 1
ATOM 1735 C C . GLU A 1 214 ? -69.858 -11.514 52.793 1.00 33.44 214 GLU A C 1
ATOM 1737 O O . GLU A 1 214 ? -70.167 -10.647 51.985 1.00 33.44 214 GLU A O 1
ATOM 1742 N N . THR A 1 215 ? -69.660 -12.800 52.481 1.00 35.00 215 THR A N 1
ATOM 1743 C CA . THR A 1 215 ? -70.337 -13.636 51.475 1.00 35.00 215 THR A CA 1
ATOM 1744 C C . THR A 1 215 ? -71.419 -12.991 50.610 1.00 35.00 215 THR A C 1
ATOM 1746 O O . THR A 1 215 ? -72.469 -12.628 51.124 1.00 35.00 215 THR A O 1
ATOM 1749 N N . GLU A 1 216 ? -71.267 -13.133 49.290 1.00 34.53 216 GLU A N 1
ATOM 1750 C CA . GLU A 1 216 ? -72.361 -13.621 48.448 1.00 34.53 216 GLU A CA 1
ATOM 1751 C C . GLU A 1 216 ? -71.842 -14.435 47.251 1.00 34.53 216 GLU A C 1
ATOM 1753 O O . GLU A 1 216 ? -70.910 -14.071 46.534 1.00 34.53 216 GLU A O 1
ATOM 1758 N N . GLN A 1 217 ? -72.452 -15.606 47.127 1.00 36.00 217 GLN A N 1
ATOM 1759 C CA . GLN A 1 217 ? -72.352 -16.618 46.089 1.00 36.00 217 GLN A CA 1
ATOM 1760 C C . GLN A 1 217 ? -72.948 -16.063 44.791 1.00 36.00 217 GLN A C 1
ATOM 1762 O O . GLN A 1 217 ? -74.122 -15.712 44.806 1.00 36.00 217 GLN A O 1
ATOM 1767 N N . ILE A 1 218 ? -72.220 -16.060 43.670 1.00 37.06 218 ILE A N 1
ATOM 1768 C CA . ILE A 1 218 ? -72.849 -16.124 42.340 1.00 37.06 218 ILE A CA 1
ATOM 1769 C C . ILE A 1 218 ? -72.001 -17.029 41.443 1.00 37.06 218 ILE A C 1
ATOM 1771 O O . ILE A 1 218 ? -70.904 -16.674 41.013 1.00 37.06 218 ILE A O 1
ATOM 1775 N N . ASP A 1 219 ? -72.547 -18.218 41.195 1.00 37.44 219 ASP A N 1
ATOM 1776 C CA . ASP A 1 219 ? -72.221 -19.087 40.072 1.00 37.44 219 ASP A CA 1
ATOM 1777 C C . ASP A 1 219 ? -72.305 -18.311 38.753 1.00 37.44 219 ASP A C 1
ATOM 1779 O O . ASP A 1 219 ? -73.321 -17.680 38.476 1.00 37.44 219 ASP A O 1
ATOM 1783 N N . HIS A 1 220 ? -71.288 -18.427 37.902 1.00 39.81 220 HIS A N 1
ATOM 1784 C CA . HIS A 1 220 ? -71.512 -18.559 36.464 1.00 39.81 220 HIS A CA 1
ATOM 1785 C C . HIS A 1 220 ? -70.284 -19.187 35.800 1.00 39.81 220 HIS A C 1
ATOM 1787 O O . HIS A 1 220 ? -69.278 -18.549 35.501 1.00 39.81 220 HIS A O 1
ATOM 1793 N N . ASP A 1 221 ? -70.396 -20.502 35.657 1.00 36.72 221 ASP A N 1
ATOM 1794 C CA . ASP A 1 221 ? -70.153 -21.260 34.434 1.00 36.72 221 ASP A CA 1
ATOM 1795 C C . ASP A 1 221 ? -69.771 -20.417 33.201 1.00 36.72 221 ASP A C 1
ATOM 1797 O O . ASP A 1 221 ? -70.510 -19.506 32.826 1.00 36.72 221 ASP A O 1
ATOM 1801 N N . LEU A 1 222 ? -68.634 -20.748 32.578 1.00 40.31 222 LEU A N 1
ATOM 1802 C CA . LEU A 1 222 ? -68.500 -20.991 31.134 1.00 40.31 222 LEU A CA 1
ATOM 1803 C C . LEU A 1 222 ? -67.059 -21.433 30.827 1.00 40.31 222 LEU A C 1
ATOM 1805 O O . LEU A 1 222 ? -66.125 -20.635 30.730 1.00 40.31 222 LEU A O 1
ATOM 1809 N N . GLY A 1 223 ? -66.889 -22.747 30.691 1.00 30.88 223 GLY A N 1
ATOM 1810 C CA . GLY A 1 223 ? -65.689 -23.354 30.131 1.00 30.88 223 GLY A CA 1
ATOM 1811 C C . GLY A 1 223 ? -65.587 -23.251 28.605 1.00 30.88 223 GLY A C 1
ATOM 1812 O O . GLY A 1 223 ? -66.547 -22.908 27.923 1.00 30.88 223 GLY A O 1
ATOM 1813 N N . PHE A 1 224 ? -64.419 -23.704 28.123 1.00 33.16 224 PHE A N 1
ATOM 1814 C CA . PHE A 1 224 ? -64.116 -24.175 26.761 1.00 33.16 224 PHE A CA 1
ATOM 1815 C C . PHE A 1 224 ? -64.154 -23.106 25.640 1.00 33.16 224 PHE A C 1
ATOM 1817 O O . PHE A 1 224 ? -64.949 -22.186 25.651 1.00 33.16 224 PHE A O 1
ATOM 1824 N N . ASN A 1 225 ? -63.338 -23.144 24.588 1.00 33.75 225 ASN A N 1
ATOM 1825 C CA . ASN A 1 225 ? -62.396 -24.135 24.093 1.00 33.75 225 ASN A CA 1
ATOM 1826 C C . ASN A 1 225 ? -61.450 -23.446 23.101 1.00 33.75 225 ASN A C 1
ATOM 1828 O O . ASN A 1 225 ? -61.805 -22.446 22.478 1.00 33.75 225 ASN A O 1
ATOM 1832 N N . ASN A 1 226 ? -60.284 -24.057 22.923 1.00 34.75 226 ASN A N 1
ATOM 1833 C CA . ASN A 1 226 ? -59.393 -23.841 21.792 1.00 34.75 226 ASN A CA 1
ATOM 1834 C C . ASN A 1 226 ? -60.106 -24.093 20.453 1.00 34.75 226 ASN A C 1
ATOM 1836 O O . ASN A 1 226 ? -60.870 -25.056 20.335 1.00 34.75 226 ASN A O 1
ATOM 1840 N N . ALA A 1 227 ? -59.748 -23.303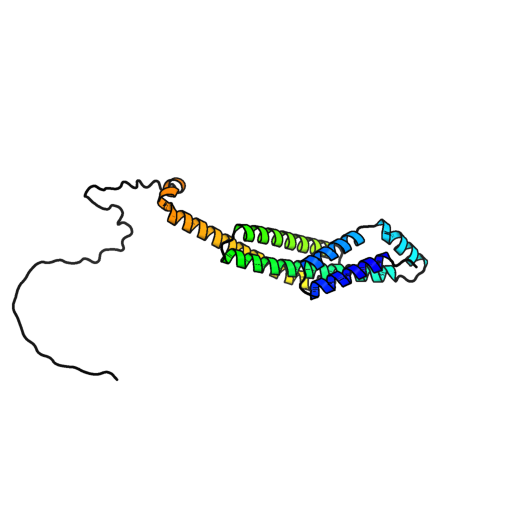 19.443 1.00 40.62 227 ALA A N 1
ATOM 1841 C CA . ALA A 1 227 ? -59.732 -23.692 18.037 1.00 40.62 227 ALA A CA 1
ATOM 1842 C C . ALA A 1 227 ? -58.528 -23.014 17.373 1.00 40.62 227 ALA A C 1
ATOM 1844 O O . ALA A 1 227 ? -58.344 -21.800 17.621 1.00 40.62 227 ALA A O 1
#

Sequence (227 aa):
MFLHYIREIESVLEYARREFSLGRHKRANFALKDVFGLLTQQNYYSGEIEFNHLHGDQQFAVRLDSAIHDYCDLINKVYFAQSYHLLARCNDLIVKGDLQQAALLLHIVKSYANNLQKFYLTALHNGLASTPAYIDFPKDFDYLKRYIHKSAENFNLTLLSDKLVYNIMHFKDNQSALGLNLPFRGLTGAGSNRYSQFSPSTVPATASAEDRVETEQIDHDLGFNNA

pLDDT: mean 76.44, std 21.51, range [30.12, 97.12]

Secondary structure (DSSP, 8-state):
---HHHHHHHHHHHHHHHHHHTT-HHHHHHHHHHHHHHHT-HHHHHHHHHHHHHHT--HHHHHHHHHHHHHHHHHHHHHHHHHHHHHHHHHHHHHTT-HHHHHHHHHHHHHHHHHHHHHHHHHHHTTGGGSHHHHSHHHHHHHHHHHHHHHHHHHHHHHHHHHHHHHHHTHHHHTTTTT---------SSS--TTTTSS----------------------------

Foldseek 3Di:
DPPVLLVVLVVLLVVLVVCVVVVVLVVSLVSLVVSVVSVPPVVRCVVVCVVCVVVVPCVNVVSVVVSVLSSLQSNLVSLLSLLVVLLVVLLVCLVVVVLVVSVVSLVVSVVSLVVLVVSLVVCVVVVNCPRPSNVCSVVSSVVSVVSSVVSVVSSVVSVVVVVVVVCVVCVVVCCVVVVNVPPPPPCPDDDDDPPCPPPPDDDDDDDDDDDDDDDDDDDDDDDDDDD

Organism: Legionella micdadei (NCBI:txid451)

Radius of gyration: 36.2 Å; chains: 1; bounding box: 100×42×94 Å